Protein AF-A0A834VEF3-F1 (afdb_monomer)

Foldseek 3Di:
DDDDPVNVVVVLVVQLVVLVVDDPDDSVVSNVVSVVVCVVCVPPPDPVVVVVVVVVVVVVVVVPPDDPPDDPDDDDDDPDDPPDQDADCPPQDDDDPVQKDKDFAQADDPDPPLRRPDSQWIWIARNPVRDIFIFDDDSHNVVRVVVSVVVVSQVVQCVPVPCSGSVNSVVVVVVVVVVVVVVVVVVVVVVVVVVVVVVVVVVVVVVVVD

InterPro domains:
  IPR000352 Peptide chain release factor class I [PF00472] (94-194)
  IPR008011 Complex 1 LYR protein domain [PF05347] (8-55)
  IPR045853 Peptide chain release factor class I superfamily [SSF75620] (88-175)
  IPR052405 Mitochondrial Translation Release Factor [PTHR46203] (81-203)

Secondary structure (DSSP, 8-state):
----HHHHHHHHHHHHHHGGG-SSS-HHHHHHHHHHHHHHTTT---HHHHHHHHHHHHHHHHTT-S-TT----S--SS-S---------TTPPP--GGGEEEEEE---SS--HHHHH---EEEEEETTT--EEEE--SSSHHHHHHHHHHHHHHHHHHHHHGGGSHHHHHHHHHHHHHHHHHHHHHHHHHHHHHHHHHHHHHHHHHHH--

pLDDT: mean 79.27, std 17.26, range [29.38, 97.0]

Nearest PDB structures (foldseek):
  7a5h-assembly1_C  TM=8.776E-01  e=7.359E-08  Homo sapiens
  8akn-assembly1_W  TM=8.720E-01  e=8.689E-06  Escherichia coli BW25113
  8oir-assembly1_Aa  TM=7.791E-01  e=4.316E-06  Homo sapiens
  9d7s-assembly2_2w  TM=8.101E-01  e=1.445E-05  Thermus thermophilus HB8
  5czp-assembly2_QY  TM=6.995E-01  e=7.651E-06  Escherichia coli K-12

Solvent-accessible surface area (backbone atoms only — not comparable to full-atom values): 12704 Å² total; per-residue (Å²): 135,89,81,54,74,68,56,55,54,48,52,54,54,48,53,64,53,52,48,72,72,53,84,91,57,65,50,68,60,51,54,50,50,56,52,49,56,50,62,76,48,68,80,73,78,54,70,67,58,56,50,55,52,51,54,51,52,50,58,56,59,77,62,71,77,63,77,88,90,74,71,87,84,74,82,94,65,98,58,92,74,73,75,72,88,75,74,76,63,89,81,62,74,83,85,59,74,88,49,48,50,79,46,70,37,57,48,86,74,99,60,58,76,68,38,64,71,39,62,27,19,30,37,40,31,35,63,92,79,66,50,72,39,77,25,74,84,50,91,46,44,72,58,14,50,54,50,36,51,54,52,44,50,51,52,49,27,42,70,75,46,46,76,68,11,59,66,43,50,50,51,52,51,53,50,53,54,51,51,52,53,50,55,52,52,51,53,51,49,52,53,53,46,56,52,50,52,53,54,55,52,54,60,52,52,66,67,74,77,113

Structure (mmCIF, N/CA/C/O backbone):
data_AF-A0A834VEF3-F1
#
_entry.id   AF-A0A834VEF3-F1
#
loop_
_atom_site.group_PDB
_atom_site.id
_atom_site.type_symbol
_atom_site.label_atom_id
_atom_site.label_alt_id
_atom_site.label_comp_id
_atom_site.label_asym_id
_atom_site.label_entity_id
_atom_site.label_seq_id
_atom_site.pdbx_PDB_ins_code
_atom_site.Cartn_x
_atom_site.Cartn_y
_atom_site.Cartn_z
_atom_site.occupancy
_atom_site.B_iso_or_equiv
_atom_site.auth_seq_id
_atom_site.auth_comp_id
_atom_site.auth_asym_id
_atom_site.auth_atom_id
_atom_site.pdbx_PDB_model_num
ATOM 1 N N . MET A 1 1 ? -21.089 -28.424 40.055 1.00 53.91 1 MET A N 1
ATOM 2 C CA . MET A 1 1 ? -19.965 -29.298 39.656 1.00 53.91 1 MET A CA 1
ATOM 3 C C . MET A 1 1 ? -18.739 -28.427 39.445 1.00 53.91 1 MET A C 1
ATOM 5 O O . MET A 1 1 ? -18.792 -27.531 38.614 1.00 53.91 1 MET A O 1
ATOM 9 N N . THR A 1 2 ? -17.676 -28.620 40.221 1.00 68.31 2 THR A N 1
ATOM 10 C CA . THR A 1 2 ? -16.405 -27.904 40.033 1.00 68.31 2 THR A CA 1
ATOM 11 C C . THR A 1 2 ? -15.646 -28.545 38.875 1.00 68.31 2 THR A C 1
ATOM 13 O O . THR A 1 2 ? -15.192 -29.679 38.997 1.00 68.31 2 THR A O 1
ATOM 16 N N . ILE A 1 3 ? -15.554 -27.855 37.739 1.00 74.31 3 ILE A N 1
ATOM 17 C CA . ILE A 1 3 ? -14.836 -28.351 36.557 1.00 74.31 3 ILE A CA 1
ATOM 18 C C . ILE A 1 3 ? -13.337 -28.165 36.794 1.00 74.31 3 ILE A C 1
ATOM 20 O O . ILE A 1 3 ? -12.882 -27.050 37.055 1.00 74.31 3 ILE A O 1
ATOM 24 N N . ALA A 1 4 ? -12.559 -29.244 36.709 1.00 82.31 4 ALA A N 1
ATOM 25 C CA . ALA A 1 4 ? -11.121 -29.168 36.907 1.00 82.31 4 ALA A CA 1
ATOM 26 C C . ALA A 1 4 ? -10.417 -28.651 35.641 1.00 82.31 4 ALA A C 1
ATOM 28 O O . ALA A 1 4 ? -10.825 -28.915 34.508 1.00 82.31 4 ALA A O 1
ATOM 29 N N . ARG A 1 5 ? -9.284 -27.957 35.814 1.00 81.44 5 ARG A N 1
ATOM 30 C CA . ARG A 1 5 ? -8.446 -27.476 34.695 1.00 81.44 5 ARG A CA 1
ATOM 31 C C . ARG A 1 5 ? -8.025 -28.612 33.751 1.00 81.44 5 ARG A C 1
ATOM 33 O O . ARG A 1 5 ? -7.875 -28.392 32.549 1.00 81.44 5 ARG A O 1
ATOM 40 N N . SER A 1 6 ? -7.844 -29.820 34.282 1.00 84.00 6 SER A N 1
ATOM 41 C CA . SER A 1 6 ? -7.556 -31.035 33.511 1.00 84.00 6 SER A CA 1
ATOM 42 C C . SER A 1 6 ? -8.644 -31.355 32.489 1.00 84.00 6 SER A C 1
ATOM 44 O O . SER A 1 6 ? -8.321 -31.724 31.360 1.00 84.00 6 SER A O 1
ATOM 46 N N . ASP A 1 7 ? -9.910 -31.162 32.851 1.00 84.69 7 ASP A N 1
ATOM 47 C CA . ASP A 1 7 ? -11.060 -31.489 32.005 1.00 84.69 7 ASP A CA 1
ATOM 48 C C . ASP A 1 7 ? -11.160 -30.508 30.835 1.00 84.69 7 ASP A C 1
ATOM 50 O O . ASP A 1 7 ? -11.387 -30.901 29.692 1.00 84.69 7 ASP A O 1
ATOM 54 N N . ILE A 1 8 ? -10.858 -29.235 31.097 1.00 83.56 8 ILE A N 1
ATOM 55 C CA . ILE A 1 8 ? -10.781 -28.178 30.082 1.00 83.56 8 ILE A CA 1
ATOM 56 C C . ILE A 1 8 ? -9.651 -28.464 29.080 1.00 83.56 8 ILE A C 1
ATOM 58 O O . ILE A 1 8 ? -9.831 -28.347 27.866 1.00 83.56 8 ILE A O 1
ATOM 62 N N . LEU A 1 9 ? -8.477 -28.878 29.568 1.00 85.00 9 LEU A N 1
ATOM 63 C CA . LEU A 1 9 ? -7.353 -29.248 28.702 1.00 85.00 9 LEU A CA 1
ATOM 64 C C . LEU A 1 9 ? -7.636 -30.522 27.897 1.00 85.00 9 LEU A C 1
ATOM 66 O O . LEU A 1 9 ? -7.173 -30.639 26.760 1.00 85.00 9 LEU A O 1
ATOM 70 N N . LYS A 1 10 ? -8.394 -31.466 28.464 1.00 90.06 10 LYS A N 1
ATOM 71 C CA . LYS A 1 10 ? -8.857 -32.666 27.762 1.00 90.06 10 LYS A CA 1
ATOM 72 C C . LYS A 1 10 ? -9.798 -32.289 26.617 1.00 90.06 10 LYS A C 1
ATOM 74 O O . LYS A 1 10 ? -9.511 -32.650 25.479 1.00 90.06 10 LYS A O 1
ATOM 79 N N . LEU A 1 11 ? -10.803 -31.451 26.883 1.00 88.19 11 LEU A N 1
ATOM 80 C CA . LEU A 1 11 ? -11.719 -30.924 25.867 1.00 88.19 11 LEU A CA 1
ATOM 81 C C . LEU A 1 11 ? -10.972 -30.215 24.725 1.00 88.19 11 LEU A C 1
ATOM 83 O O . LEU A 1 11 ? -11.247 -30.463 23.554 1.00 88.19 11 LEU A O 1
ATOM 87 N N . TYR A 1 12 ? -9.985 -29.374 25.048 1.00 88.00 12 TYR A N 1
ATOM 88 C CA . TYR A 1 12 ? -9.154 -28.700 24.044 1.00 88.00 12 TYR A CA 1
ATOM 89 C C . TYR A 1 12 ? -8.415 -29.690 23.130 1.00 88.00 12 TYR A C 1
ATOM 91 O O . TYR A 1 12 ? -8.412 -29.534 21.906 1.00 88.00 12 TYR A O 1
ATOM 99 N N . ARG A 1 13 ? -7.802 -30.731 23.708 1.00 91.25 13 ARG A N 1
ATOM 100 C CA . ARG A 1 13 ? -7.113 -31.775 22.932 1.00 91.25 13 ARG A CA 1
ATOM 101 C C . ARG A 1 13 ? -8.085 -32.557 22.059 1.00 91.25 13 ARG A C 1
ATOM 103 O O . ARG A 1 13 ? -7.734 -32.884 20.929 1.00 91.25 13 ARG A O 1
ATOM 110 N N . ASP A 1 14 ? -9.279 -32.840 22.564 1.00 93.56 14 ASP A N 1
ATOM 111 C CA . ASP A 1 14 ? -10.291 -33.605 21.841 1.00 93.56 14 ASP A CA 1
ATOM 112 C C . ASP A 1 14 ? -10.871 -32.800 20.670 1.00 93.56 14 ASP A C 1
ATOM 114 O O . ASP A 1 14 ? -10.988 -33.338 19.571 1.00 93.56 14 ASP A O 1
ATOM 118 N N . LEU A 1 15 ? -11.082 -31.489 20.831 1.00 92.12 15 LEU A N 1
ATOM 119 C CA . LEU A 1 15 ? -11.469 -30.582 19.741 1.00 92.12 15 LEU A CA 1
ATOM 120 C C . LEU A 1 15 ? -10.424 -30.528 18.615 1.00 92.12 15 LEU A C 1
ATOM 122 O O . LEU A 1 15 ? -10.777 -30.584 17.438 1.00 92.12 15 LEU A O 1
ATOM 126 N N . LEU A 1 16 ? -9.133 -30.472 18.959 1.00 90.56 16 LEU A N 1
ATOM 127 C CA . LEU A 1 16 ? -8.044 -30.538 17.973 1.00 90.56 16 LEU A CA 1
ATOM 128 C C . LEU A 1 16 ? -7.895 -31.918 17.323 1.00 90.56 16 LEU A C 1
ATOM 130 O O . LEU A 1 16 ? -7.293 -32.042 16.257 1.00 90.56 16 LEU A O 1
ATOM 134 N N . ARG A 1 17 ? -8.379 -32.975 17.979 1.00 91.44 17 ARG A N 1
ATOM 135 C CA . ARG A 1 17 ? -8.388 -34.330 17.422 1.00 91.44 17 ARG A CA 1
ATOM 136 C C . ARG A 1 17 ? -9.552 -34.491 16.447 1.00 91.44 17 ARG A C 1
ATOM 138 O O . ARG A 1 17 ? -9.353 -35.012 15.355 1.00 91.44 17 ARG A O 1
ATOM 145 N N . TYR A 1 18 ? -10.722 -33.976 16.818 1.00 92.31 18 TYR A N 1
ATOM 146 C CA . TYR A 1 18 ? -11.918 -33.942 15.984 1.00 92.31 18 TYR A CA 1
ATOM 147 C C . TYR A 1 18 ? -11.717 -33.098 14.720 1.00 92.31 18 TYR A C 1
ATOM 149 O O . TYR A 1 18 ? -12.099 -33.529 13.636 1.00 92.31 18 TYR A O 1
ATOM 157 N N . SER A 1 19 ? -11.035 -31.948 14.813 1.00 89.56 19 SER A N 1
ATOM 158 C CA . SER A 1 19 ? -10.775 -31.094 13.643 1.00 89.56 19 SER A CA 1
ATOM 159 C C . SER A 1 19 ? -10.023 -31.815 12.519 1.00 89.56 19 SER A C 1
ATOM 161 O O . SER A 1 19 ? -10.242 -31.515 11.350 1.00 89.56 19 SER A O 1
ATOM 163 N N . ARG A 1 20 ? -9.189 -32.811 12.848 1.00 86.62 20 ARG A N 1
ATOM 164 C CA . ARG A 1 20 ? -8.458 -33.634 11.868 1.00 86.62 20 ARG A CA 1
ATOM 165 C C . ARG A 1 20 ? -9.341 -34.633 11.121 1.00 86.62 20 ARG A C 1
ATOM 167 O O . ARG A 1 20 ? -8.925 -35.137 10.086 1.00 86.62 20 ARG A O 1
ATOM 174 N N . GLN A 1 21 ? -10.521 -34.951 11.650 1.00 90.44 21 GLN A N 1
ATOM 175 C CA . GLN A 1 21 ? -11.476 -35.869 11.020 1.00 90.44 21 GLN A CA 1
ATOM 176 C C . GLN A 1 21 ? -12.389 -35.156 10.007 1.00 90.44 21 GLN A C 1
ATOM 178 O O . GLN A 1 21 ? -13.097 -35.817 9.246 1.00 90.44 21 GLN A O 1
ATOM 183 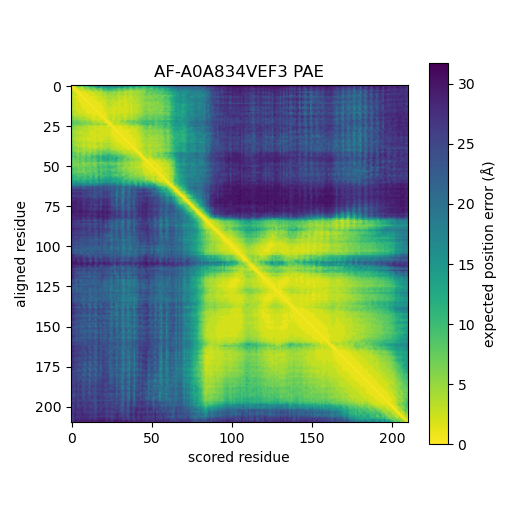N N . LEU A 1 22 ? -12.381 -33.819 9.979 1.00 87.81 22 LEU A N 1
ATOM 184 C CA . LEU A 1 22 ? -13.205 -33.018 9.077 1.00 87.81 22 LEU A CA 1
ATOM 185 C C . LEU A 1 22 ? -12.646 -33.059 7.648 1.00 87.81 22 LEU A C 1
ATOM 187 O O . LEU A 1 22 ? -11.486 -32.732 7.419 1.00 87.81 22 LEU A O 1
ATOM 191 N N . LYS A 1 23 ? -13.490 -33.435 6.679 1.00 82.75 23 LYS A N 1
ATOM 192 C CA . LYS A 1 23 ? -13.103 -33.553 5.259 1.00 82.75 23 LYS A CA 1
ATOM 193 C C . LYS A 1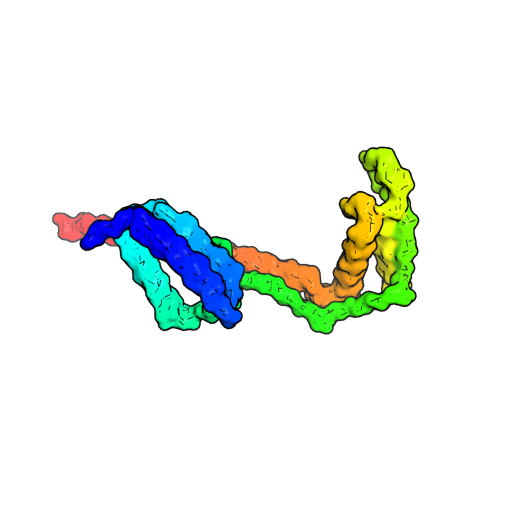 23 ? -13.374 -32.299 4.424 1.00 82.75 23 LYS A C 1
ATOM 195 O O . LYS A 1 23 ? -12.670 -32.056 3.454 1.00 82.75 23 LYS A O 1
ATOM 200 N N . TYR A 1 24 ? -14.393 -31.520 4.783 1.00 84.75 24 TYR A N 1
ATOM 201 C CA . TYR A 1 24 ? -14.923 -30.426 3.953 1.00 84.75 24 TYR A CA 1
ATOM 202 C C . TYR A 1 24 ? -14.686 -29.033 4.549 1.00 84.75 24 TYR A C 1
ATOM 204 O O . TYR A 1 24 ? -15.328 -28.064 4.152 1.00 84.75 24 TYR A O 1
ATOM 212 N N . SER A 1 25 ? -13.810 -28.921 5.545 1.00 77.94 25 SER A N 1
ATOM 213 C CA . SER A 1 25 ? -13.557 -27.672 6.265 1.00 77.94 25 SER A CA 1
ATOM 214 C C . SER A 1 25 ? -12.071 -27.350 6.265 1.00 77.94 25 SER A C 1
ATOM 216 O O . SER A 1 25 ? -11.242 -28.256 6.284 1.00 77.94 25 SER A O 1
ATOM 218 N N . ASP A 1 26 ? -11.732 -26.062 6.275 1.00 82.38 26 ASP A N 1
ATOM 219 C CA . ASP A 1 26 ? -10.345 -25.614 6.391 1.00 82.38 26 ASP A CA 1
ATOM 220 C C . ASP A 1 26 ? -9.806 -25.941 7.798 1.00 82.38 26 ASP A C 1
ATOM 222 O O . ASP A 1 26 ? -10.154 -25.312 8.806 1.00 82.38 26 ASP A O 1
ATOM 226 N N . ILE A 1 27 ? -8.975 -26.982 7.863 1.00 85.94 27 ILE A N 1
ATOM 227 C CA . ILE A 1 27 ? -8.399 -27.517 9.100 1.00 85.94 27 ILE A CA 1
ATOM 228 C C . ILE A 1 27 ? -7.477 -26.482 9.759 1.00 85.94 27 ILE A C 1
ATOM 230 O O . ILE A 1 27 ? -7.471 -26.353 10.989 1.00 85.94 27 ILE A O 1
ATOM 234 N N . ASP A 1 28 ? -6.722 -25.717 8.969 1.00 80.81 28 ASP A N 1
ATOM 235 C CA . ASP A 1 28 ? -5.792 -24.709 9.479 1.00 80.81 28 ASP A CA 1
ATOM 236 C C . ASP A 1 28 ? -6.541 -23.526 10.080 1.00 80.81 28 ASP A C 1
ATOM 238 O O . ASP A 1 28 ? -6.193 -23.050 11.169 1.00 80.81 28 ASP A O 1
ATOM 242 N N . TYR A 1 29 ? -7.628 -23.108 9.431 1.00 81.12 29 TYR A N 1
ATOM 243 C CA . TYR A 1 29 ? -8.554 -22.127 9.980 1.00 81.12 29 TYR A CA 1
ATOM 244 C C . TYR A 1 29 ? -9.117 -22.571 11.338 1.00 81.12 29 TYR A C 1
ATOM 246 O O . TYR A 1 29 ? -9.015 -21.833 12.324 1.00 81.12 29 TYR A O 1
ATOM 254 N N . ILE A 1 30 ? -9.657 -23.792 11.421 1.00 81.31 30 ILE A N 1
ATOM 255 C CA . ILE A 1 30 ? -10.265 -24.326 12.649 1.00 81.31 30 ILE A CA 1
ATOM 256 C C . ILE A 1 30 ? -9.226 -24.427 13.768 1.00 81.31 30 ILE A C 1
ATOM 258 O O . ILE A 1 30 ? -9.449 -23.939 14.878 1.00 81.31 30 ILE A O 1
ATOM 262 N N . ASN A 1 31 ? -8.053 -24.991 13.478 1.00 85.56 31 ASN A N 1
ATOM 263 C CA . ASN A 1 31 ? -6.988 -25.146 14.464 1.00 85.56 31 ASN A CA 1
ATOM 264 C C . ASN A 1 31 ? -6.452 -23.799 14.957 1.00 85.56 31 ASN A C 1
ATOM 266 O O . ASN A 1 31 ? -6.078 -23.681 16.126 1.00 85.56 31 ASN A O 1
ATOM 270 N N . ARG A 1 32 ? -6.377 -22.787 14.087 1.00 82.12 32 ARG A N 1
ATOM 271 C CA . ARG A 1 32 ? -5.999 -2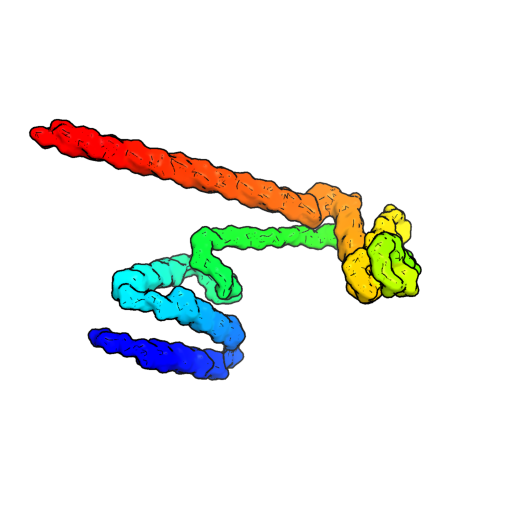1.419 14.463 1.00 82.12 32 ARG A CA 1
ATOM 272 C C . ARG A 1 32 ? -7.063 -20.787 15.358 1.00 82.12 32 ARG A C 1
ATOM 274 O O . ARG A 1 32 ? -6.716 -20.222 16.392 1.00 82.12 32 ARG A O 1
ATOM 281 N N . ARG A 1 33 ? -8.346 -20.946 15.021 1.00 81.56 33 ARG A N 1
ATOM 282 C CA . ARG A 1 33 ? -9.468 -20.417 15.808 1.00 81.56 33 ARG A CA 1
ATOM 283 C C . ARG A 1 33 ? -9.526 -21.023 17.210 1.00 81.56 33 ARG A C 1
ATOM 285 O O . ARG A 1 33 ? -9.553 -20.274 18.181 1.00 81.56 33 ARG A O 1
ATOM 292 N N . ILE A 1 34 ? -9.456 -22.352 17.323 1.00 85.12 34 ILE A N 1
ATOM 293 C CA . ILE A 1 34 ? -9.452 -23.061 18.615 1.00 85.12 34 ILE A CA 1
ATOM 294 C C . ILE A 1 34 ? -8.275 -22.593 19.484 1.00 85.12 34 ILE A C 1
ATOM 296 O O . ILE A 1 34 ? -8.453 -22.274 20.659 1.00 85.12 34 ILE A O 1
ATOM 300 N N . ARG A 1 35 ? -7.071 -22.496 18.901 1.00 85.25 35 ARG A N 1
ATOM 301 C CA . ARG A 1 35 ? -5.872 -22.018 19.608 1.00 85.25 35 ARG A CA 1
ATOM 302 C C . ARG A 1 35 ? -6.020 -20.582 20.107 1.00 85.25 35 ARG A C 1
ATOM 304 O O . ARG A 1 35 ? -5.651 -20.302 21.245 1.00 85.25 35 ARG A O 1
ATOM 311 N N . ASN A 1 36 ? -6.539 -19.686 19.273 1.00 79.88 36 ASN A N 1
ATOM 312 C CA . ASN A 1 36 ? -6.670 -18.271 19.613 1.00 79.88 36 ASN A CA 1
ATOM 313 C C . ASN A 1 36 ? -7.714 -18.044 20.711 1.00 79.88 36 ASN A C 1
ATOM 315 O O . ASN A 1 36 ? -7.432 -17.317 21.659 1.00 79.88 36 ASN A O 1
ATOM 319 N N . GLU A 1 37 ? -8.867 -18.711 20.632 1.00 80.94 37 GLU A N 1
ATOM 320 C CA . GLU A 1 37 ? -9.908 -18.646 21.667 1.00 80.94 37 GLU A CA 1
ATOM 321 C C . GLU A 1 37 ? -9.399 -19.155 23.020 1.00 80.94 37 GLU A C 1
ATOM 323 O O . GLU A 1 37 ? -9.584 -18.495 24.042 1.00 80.94 37 GLU A O 1
ATOM 328 N N . PHE A 1 38 ? -8.697 -20.293 23.030 1.00 84.50 38 PHE A N 1
ATOM 329 C CA . PHE A 1 38 ? -8.173 -20.872 24.268 1.00 84.50 38 PHE A CA 1
ATOM 330 C C . PHE A 1 38 ? -7.090 -19.993 24.905 1.00 84.50 38 PHE A C 1
ATOM 332 O O . PHE A 1 38 ? -7.089 -19.788 26.115 1.00 84.50 38 PHE A O 1
ATOM 339 N N . ARG A 1 39 ? -6.188 -19.428 24.090 1.00 81.00 39 ARG A N 1
ATOM 340 C CA . ARG A 1 39 ? -5.147 -18.500 24.562 1.00 81.00 39 ARG A CA 1
ATOM 341 C C . ARG A 1 39 ? -5.736 -17.211 25.120 1.00 81.00 39 ARG A C 1
ATOM 343 O O . ARG A 1 39 ? -5.321 -16.780 26.189 1.00 81.00 39 ARG A O 1
ATOM 350 N N . ALA A 1 40 ? -6.698 -16.614 24.417 1.00 76.94 40 ALA A N 1
ATOM 351 C CA . ALA A 1 40 ? -7.333 -15.370 24.846 1.00 76.94 40 ALA A CA 1
ATOM 352 C C . ALA A 1 40 ? -8.041 -15.518 26.201 1.00 76.94 40 ALA A C 1
ATOM 354 O O . ALA A 1 40 ? -8.136 -14.553 26.953 1.00 76.94 40 ALA A O 1
ATOM 355 N N . LYS A 1 41 ? -8.517 -16.730 26.513 1.00 76.56 41 LYS A N 1
ATOM 356 C CA . LYS A 1 41 ? -9.365 -17.005 27.678 1.00 76.56 41 LYS A CA 1
ATOM 357 C C . LYS A 1 41 ? -8.691 -17.839 28.768 1.00 76.56 41 LYS A C 1
ATOM 359 O O . LYS A 1 41 ? -9.345 -18.231 29.726 1.00 76.56 41 LYS A O 1
ATOM 364 N N . GLN A 1 42 ? -7.386 -18.088 28.662 1.00 75.50 42 GLN A N 1
ATOM 365 C CA . GLN A 1 42 ? -6.643 -18.967 29.573 1.00 75.50 42 GLN A CA 1
ATOM 366 C C . GLN A 1 42 ? -6.689 -18.525 31.048 1.00 75.50 42 GLN A C 1
ATOM 368 O O . GLN A 1 42 ? -6.570 -19.370 31.939 1.00 75.50 42 GLN A O 1
ATOM 373 N N . ASN A 1 43 ? -6.837 -17.220 31.289 1.00 76.94 43 ASN A N 1
ATOM 374 C CA . ASN A 1 43 ? -6.767 -16.610 32.617 1.00 76.94 43 ASN A CA 1
ATOM 375 C C . ASN A 1 43 ? -8.146 -16.242 33.191 1.00 76.94 43 ASN A C 1
ATOM 377 O O . ASN A 1 43 ? -8.200 -15.657 34.266 1.00 76.94 43 ASN A O 1
ATOM 381 N N . LEU A 1 44 ? -9.250 -16.557 32.500 1.00 75.88 44 LEU A N 1
ATOM 382 C CA . LEU A 1 44 ? -10.588 -16.334 33.049 1.00 75.88 44 LEU A CA 1
ATOM 383 C C . LEU A 1 44 ? -10.868 -17.384 34.125 1.00 75.88 44 LEU A C 1
ATOM 385 O O . LEU A 1 44 ? -11.114 -18.550 33.817 1.00 75.88 44 LEU A O 1
ATOM 389 N N . THR A 1 45 ? -10.809 -16.964 35.383 1.00 74.81 45 THR A N 1
ATOM 390 C CA . THR A 1 45 ? -11.076 -17.818 36.547 1.00 74.81 45 THR A CA 1
ATOM 391 C C . THR A 1 45 ? -12.383 -17.462 37.250 1.00 74.81 45 THR A C 1
ATOM 393 O O . THR A 1 45 ? -12.941 -18.306 37.946 1.00 74.81 45 THR A O 1
ATOM 396 N N . GLU A 1 46 ? -12.893 -16.241 37.066 1.00 81.75 46 GLU A N 1
ATOM 397 C CA . GLU A 1 46 ? -14.119 -15.784 37.719 1.00 81.75 46 GLU A CA 1
ATOM 398 C C . GLU A 1 46 ? -15.380 -16.260 36.988 1.00 81.75 46 GLU A C 1
ATOM 400 O O . GLU A 1 46 ? -15.542 -16.073 35.781 1.00 81.75 46 GLU A O 1
ATOM 405 N N . SER A 1 47 ? -16.320 -16.840 37.744 1.00 78.12 47 SER A N 1
ATOM 406 C CA . SER A 1 47 ? -17.580 -17.362 37.194 1.00 78.12 47 SER A CA 1
ATOM 407 C C . SER A 1 47 ? -18.420 -16.277 36.512 1.00 78.12 47 SER A C 1
ATOM 409 O O . SER A 1 47 ? -19.052 -16.550 35.495 1.00 78.12 47 SER A O 1
ATOM 411 N N . LYS A 1 48 ? -18.399 -15.048 37.047 1.00 76.69 48 LYS A N 1
ATOM 412 C CA . LYS A 1 48 ? -19.158 -13.906 36.511 1.00 76.69 48 LYS A CA 1
ATOM 413 C C . LYS A 1 48 ? -18.648 -13.483 35.135 1.00 76.69 48 LYS A C 1
ATOM 415 O O . LYS A 1 48 ? -19.446 -13.239 34.234 1.00 76.69 48 LYS A O 1
ATOM 420 N N . ASP A 1 49 ? -17.329 -13.468 34.956 1.00 72.88 49 ASP A N 1
ATOM 421 C CA . ASP A 1 49 ? -16.713 -13.142 33.673 1.00 72.88 49 ASP A CA 1
ATOM 422 C C . ASP A 1 49 ? -17.054 -14.202 32.628 1.00 72.88 49 ASP A C 1
ATOM 424 O O . ASP A 1 49 ? -17.490 -13.874 31.526 1.00 72.88 49 ASP A O 1
ATOM 428 N N . ILE A 1 50 ? -16.924 -15.483 32.981 1.00 75.00 50 ILE A N 1
ATOM 429 C CA . ILE A 1 50 ? -17.241 -16.602 32.082 1.00 75.00 50 ILE A CA 1
ATOM 430 C C . ILE A 1 50 ? -18.692 -16.509 31.587 1.00 75.00 50 ILE A C 1
ATOM 432 O O . ILE A 1 50 ? -18.943 -16.646 30.387 1.00 75.00 50 ILE A O 1
ATOM 436 N N . GLU A 1 51 ? -19.632 -16.236 32.493 1.00 74.06 51 GLU A N 1
ATOM 437 C CA . GLU A 1 51 ? -21.052 -16.106 32.172 1.00 74.06 51 GLU A CA 1
ATOM 438 C C . GLU A 1 51 ? -21.329 -14.888 31.279 1.00 74.06 51 GLU A C 1
ATOM 440 O O . GLU A 1 51 ? -21.970 -15.024 30.235 1.00 74.06 51 GLU A O 1
ATOM 445 N N . TYR A 1 52 ? -20.758 -13.725 31.605 1.00 75.19 52 TYR A N 1
ATOM 446 C CA . TYR A 1 52 ? -20.843 -12.519 30.777 1.00 75.19 52 TYR A CA 1
ATOM 447 C C . TYR A 1 52 ? -20.348 -12.761 29.342 1.00 75.19 52 TYR A C 1
ATOM 449 O O . TYR A 1 52 ? -21.020 -12.404 28.369 1.00 75.19 52 TYR A O 1
ATOM 457 N N . TYR A 1 53 ? -19.203 -13.431 29.186 1.00 69.62 53 TYR A N 1
ATOM 458 C CA . TYR 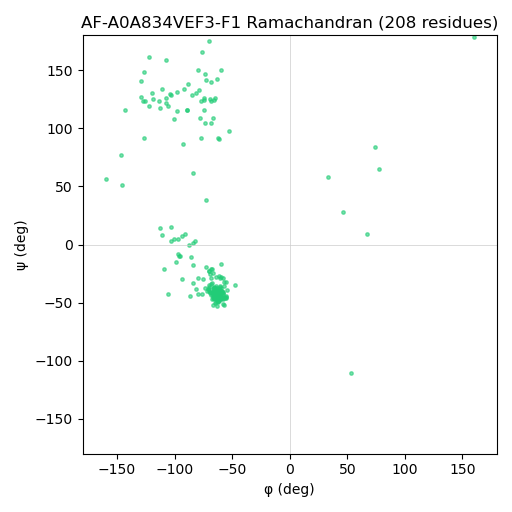A 1 53 ? -18.665 -13.769 27.869 1.00 69.62 53 TYR A CA 1
ATOM 459 C C . TYR A 1 53 ? -19.553 -14.752 27.102 1.00 69.62 53 TYR A C 1
ATOM 461 O O . TYR A 1 53 ? -19.714 -14.599 25.888 1.00 69.62 53 TYR A O 1
ATOM 469 N N . TYR A 1 54 ? -20.135 -15.745 27.778 1.00 67.88 54 TYR A N 1
ATOM 470 C CA . TYR A 1 54 ? -21.040 -16.704 27.145 1.00 67.88 54 TYR A CA 1
ATOM 471 C C . TYR A 1 54 ? -22.300 -16.010 26.613 1.00 67.88 54 TYR A C 1
ATOM 473 O O . TYR A 1 54 ? -22.676 -16.215 25.456 1.00 67.88 54 TYR A O 1
ATOM 481 N N . GLN A 1 55 ? -22.881 -15.107 27.408 1.00 70.81 55 GLN A N 1
ATOM 482 C CA . GLN A 1 55 ? -24.041 -14.307 27.010 1.00 70.81 55 GLN A CA 1
ATOM 483 C C . GLN A 1 55 ? -23.735 -13.418 25.797 1.00 70.81 55 GLN A C 1
ATOM 485 O O . GLN A 1 55 ? -24.507 -13.384 24.838 1.00 70.81 55 GLN A O 1
ATOM 490 N N . ILE A 1 56 ? -22.571 -12.759 25.764 1.00 66.38 56 ILE A N 1
ATOM 491 C CA . ILE A 1 56 ? -22.156 -11.952 24.605 1.00 66.38 56 ILE A CA 1
ATOM 492 C C . ILE A 1 56 ? -22.013 -12.805 23.345 1.00 66.38 56 ILE A C 1
ATOM 494 O O . ILE A 1 56 ? -22.511 -12.422 22.286 1.00 66.38 56 ILE A O 1
ATOM 498 N N . VAL A 1 57 ? -21.334 -13.951 23.433 1.00 63.09 57 VAL A N 1
ATOM 499 C CA . VAL A 1 57 ? -21.117 -14.832 22.276 1.00 63.09 57 VAL A CA 1
ATOM 500 C C . VAL A 1 57 ? -22.450 -15.351 21.731 1.00 63.09 57 VAL A C 1
ATOM 502 O O . VAL A 1 57 ? -22.646 -15.343 20.516 1.00 63.09 57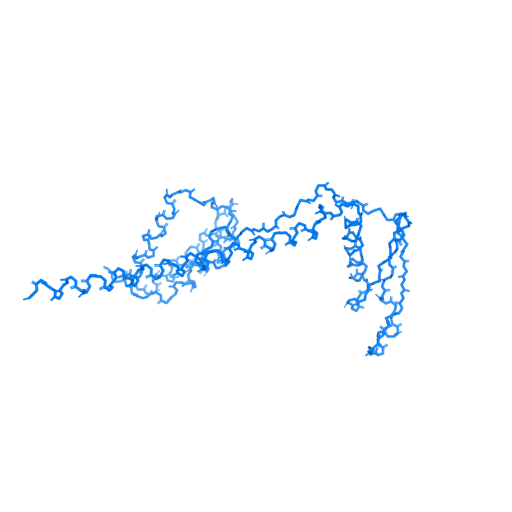 VAL A O 1
ATOM 505 N N . LEU A 1 58 ? -23.390 -15.730 22.601 1.00 60.03 58 LEU A N 1
ATOM 506 C CA . LEU A 1 58 ? -24.741 -16.131 22.199 1.00 60.03 58 LEU A CA 1
ATOM 507 C C . LEU A 1 58 ? -25.488 -15.005 21.475 1.00 60.03 58 LEU A C 1
ATOM 509 O O . LEU A 1 58 ? -26.022 -15.230 20.389 1.00 60.03 58 LEU A O 1
ATOM 513 N N . ILE A 1 59 ? -25.476 -13.783 22.016 1.00 57.97 59 ILE A N 1
ATOM 514 C CA . ILE A 1 59 ? -26.139 -12.620 21.403 1.00 57.97 59 ILE A CA 1
ATOM 515 C C . ILE A 1 59 ? -25.548 -12.302 20.022 1.00 57.97 59 ILE A C 1
ATOM 517 O O . ILE A 1 59 ? -26.284 -11.974 19.089 1.00 57.97 59 ILE A O 1
ATOM 521 N N . LEU A 1 60 ? -24.226 -12.410 19.869 1.00 52.81 60 LEU A N 1
ATOM 522 C CA . LEU A 1 60 ? -23.546 -12.167 18.595 1.00 52.81 60 LEU A CA 1
ATOM 523 C C . LEU A 1 60 ? -23.841 -13.262 17.557 1.00 52.81 60 LEU A C 1
ATOM 525 O O . LEU A 1 60 ? -23.976 -12.947 16.374 1.00 52.81 60 LEU A O 1
ATOM 529 N N . ASN A 1 61 ? -23.994 -14.516 17.990 1.00 48.81 61 ASN A N 1
ATOM 530 C CA . ASN A 1 61 ? -24.302 -15.650 17.116 1.00 48.81 61 ASN A CA 1
ATOM 531 C C . ASN A 1 61 ? -25.777 -15.674 16.671 1.00 48.81 61 ASN A C 1
ATOM 533 O O . ASN A 1 61 ? -26.047 -15.885 15.492 1.00 48.81 61 ASN A O 1
ATOM 537 N N . HIS A 1 62 ? -26.734 -15.405 17.568 1.00 50.41 62 HIS A N 1
ATOM 538 C CA . HIS A 1 62 ? -28.170 -15.421 17.240 1.00 50.41 62 HIS A CA 1
ATOM 539 C C . HIS A 1 62 ? -28.605 -14.298 16.290 1.00 50.41 62 HIS A C 1
ATOM 541 O O . HIS A 1 62 ? -29.631 -14.416 15.627 1.00 50.41 62 HIS A O 1
ATOM 547 N N . ARG A 1 63 ? -27.833 -13.211 16.186 1.00 44.16 63 ARG A N 1
ATOM 548 C CA . ARG A 1 63 ? -28.170 -12.086 15.303 1.00 44.16 63 ARG A CA 1
ATOM 549 C C . ARG A 1 63 ? -27.771 -12.282 13.835 1.00 44.16 63 ARG A C 1
ATOM 551 O O . ARG A 1 63 ? -27.974 -11.349 13.068 1.00 44.16 63 ARG A O 1
ATOM 558 N N . ASN A 1 64 ? -27.215 -13.433 13.422 1.00 42.91 64 ASN A N 1
ATOM 559 C CA . ASN A 1 64 ? -26.758 -13.679 12.036 1.00 42.91 64 ASN A CA 1
ATOM 560 C C . ASN A 1 64 ? -25.917 -12.518 11.447 1.00 42.91 64 ASN A C 1
ATOM 562 O O . ASN A 1 64 ? -25.896 -12.295 10.241 1.00 42.91 64 ASN A O 1
ATOM 566 N N . LEU A 1 65 ? -25.216 -11.750 12.291 1.00 43.75 65 LEU A N 1
ATOM 567 C CA . LEU A 1 65 ? -24.495 -10.540 11.875 1.00 43.75 65 LEU A CA 1
ATOM 568 C C . LEU A 1 65 ? -23.096 -10.842 11.316 1.00 43.75 65 LEU A C 1
ATOM 570 O O . LEU A 1 65 ? -22.363 -9.914 10.979 1.00 43.75 65 LEU A O 1
ATOM 574 N N . ILE A 1 66 ? -22.694 -12.117 11.228 1.00 36.72 66 ILE A N 1
ATOM 575 C CA . ILE A 1 66 ? -21.370 -12.504 10.734 1.00 36.72 66 ILE A CA 1
ATOM 576 C C . ILE A 1 66 ? -21.458 -13.800 9.908 1.00 36.72 66 ILE A C 1
ATOM 578 O O . ILE A 1 66 ? -21.755 -14.855 10.471 1.00 36.72 66 ILE A O 1
ATOM 582 N N . PRO A 1 67 ? -21.149 -13.781 8.597 1.00 38.00 67 PRO A N 1
ATOM 583 C CA . PRO A 1 67 ? -20.919 -15.008 7.848 1.00 38.00 67 PRO A CA 1
ATOM 584 C C . PRO A 1 67 ? -19.653 -15.697 8.379 1.00 38.00 67 PRO A C 1
ATOM 586 O O . PRO A 1 67 ? -18.567 -15.116 8.415 1.00 38.00 67 PRO A O 1
ATOM 589 N N . ILE A 1 68 ? -19.804 -16.960 8.781 1.00 42.66 68 ILE A N 1
ATOM 590 C CA . ILE A 1 68 ? -18.808 -17.784 9.493 1.00 42.66 68 ILE A CA 1
ATOM 591 C C . ILE A 1 68 ? -17.502 -17.967 8.685 1.00 42.66 68 ILE A C 1
ATOM 593 O O . ILE A 1 68 ? -16.452 -18.263 9.254 1.00 42.66 68 ILE A O 1
ATOM 597 N N . ASN A 1 69 ? -17.527 -17.695 7.378 1.00 38.25 69 ASN A N 1
ATOM 598 C CA . ASN A 1 69 ? -16.455 -18.036 6.442 1.00 38.25 69 ASN A CA 1
ATOM 599 C C . ASN A 1 69 ? -15.384 -16.949 6.236 1.00 38.25 69 ASN A C 1
ATOM 601 O O . ASN A 1 69 ? -14.566 -17.080 5.329 1.00 38.25 69 ASN A O 1
ATOM 605 N N . ARG A 1 70 ? -15.366 -15.858 7.016 1.00 38.16 70 ARG A N 1
ATOM 606 C CA . ARG A 1 70 ? -14.451 -14.735 6.727 1.00 38.16 70 ARG A CA 1
ATOM 607 C C . ARG A 1 70 ? -13.914 -14.012 7.959 1.00 38.16 70 ARG A C 1
ATOM 609 O O . ARG A 1 70 ? -13.989 -12.790 8.044 1.00 38.16 70 ARG A O 1
ATOM 616 N N . ILE A 1 71 ? -13.366 -14.755 8.921 1.00 39.38 71 ILE A N 1
ATOM 617 C CA . ILE A 1 71 ? -12.696 -14.140 10.076 1.00 39.38 71 ILE A CA 1
ATOM 618 C C . ILE A 1 71 ? -11.286 -14.692 10.242 1.00 39.38 71 ILE A C 1
ATOM 620 O O . ILE A 1 71 ? -11.061 -15.668 10.955 1.00 39.38 71 ILE A O 1
ATOM 624 N N . ASP A 1 72 ? -10.317 -14.017 9.632 1.00 33.75 72 ASP A N 1
ATOM 625 C CA . ASP A 1 72 ? -8.949 -14.033 10.132 1.00 33.75 72 ASP A CA 1
ATOM 626 C C . ASP A 1 72 ? -8.934 -13.415 11.539 1.00 33.75 72 ASP A C 1
ATOM 628 O O . ASP A 1 72 ? -8.854 -12.204 11.721 1.00 33.75 72 ASP A O 1
ATOM 632 N N . CYS A 1 73 ? -9.080 -14.265 12.557 1.00 31.70 73 CYS A N 1
ATOM 633 C CA . CYS A 1 73 ? -9.059 -13.861 13.957 1.00 31.70 73 CYS A CA 1
ATOM 634 C C . CYS A 1 73 ? -7.626 -13.594 14.427 1.00 31.70 73 CYS A C 1
ATOM 636 O O . CYS A 1 73 ? -6.980 -14.487 14.976 1.00 31.70 73 CYS A O 1
ATOM 638 N N . CYS A 1 74 ? -7.183 -12.347 14.310 1.00 29.38 74 CYS A N 1
ATOM 639 C CA . CYS A 1 74 ? -6.332 -11.707 15.310 1.00 29.38 74 CYS A CA 1
ATOM 640 C C . CYS A 1 74 ? -7.010 -10.373 15.663 1.00 29.38 74 CYS A C 1
ATOM 642 O O . CYS A 1 74 ? -7.247 -9.577 14.764 1.00 29.38 74 CYS A O 1
ATOM 644 N N . PHE A 1 75 ? -7.312 -10.141 16.947 1.00 33.06 75 PHE A N 1
ATOM 645 C CA . PHE A 1 75 ? -7.966 -8.938 17.503 1.00 33.06 75 PHE A CA 1
ATOM 646 C C . PHE A 1 75 ? -9.477 -8.769 17.251 1.00 33.06 75 PHE A C 1
ATOM 648 O O . PHE A 1 75 ? -9.910 -7.978 16.420 1.00 33.06 75 PHE A O 1
ATOM 655 N N . LEU A 1 76 ? -10.306 -9.392 18.092 1.00 38.09 76 LEU A N 1
ATOM 656 C CA . LEU A 1 76 ? -11.651 -8.875 18.361 1.00 38.09 76 LEU A CA 1
ATOM 657 C C . LEU A 1 76 ? -11.604 -7.960 19.591 1.00 38.09 76 LEU A C 1
ATOM 659 O O . LEU A 1 76 ? -11.864 -8.377 20.713 1.00 38.09 76 LEU A O 1
ATOM 663 N N . HIS A 1 77 ? -11.290 -6.687 19.351 1.00 33.44 77 HIS A N 1
ATOM 664 C CA . HIS A 1 77 ? -11.761 -5.576 20.176 1.00 33.44 77 HIS A CA 1
ATOM 665 C C . HIS A 1 77 ? -12.524 -4.621 19.247 1.00 33.44 77 HIS A C 1
ATOM 667 O O . HIS A 1 77 ? -11.964 -4.116 18.274 1.00 33.44 77 HIS A O 1
ATOM 673 N N . ARG A 1 78 ? -13.818 -4.414 19.530 1.00 34.78 78 ARG A N 1
ATOM 674 C CA . ARG A 1 78 ? -14.633 -3.241 19.146 1.00 34.78 78 ARG A CA 1
ATOM 675 C C . ARG A 1 78 ? -14.286 -2.575 17.793 1.00 34.78 78 ARG A C 1
ATOM 677 O O . ARG A 1 78 ? -13.962 -1.394 17.751 1.00 34.78 78 ARG A O 1
ATOM 684 N N . SER A 1 79 ? -14.346 -3.311 16.686 1.00 33.75 79 SER A N 1
ATOM 685 C CA . SER A 1 79 ? -14.110 -2.756 15.340 1.00 33.75 79 SER A CA 1
ATOM 686 C C . SER A 1 79 ? -14.717 -3.647 14.255 1.00 33.75 79 SER A C 1
ATOM 688 O O . SER A 1 79 ? -14.044 -4.122 13.344 1.00 33.75 79 SER A O 1
ATOM 690 N N . LEU A 1 80 ? -16.021 -3.909 14.351 1.00 34.91 80 LEU A N 1
ATOM 691 C CA . LEU A 1 80 ? -16.734 -4.465 13.207 1.00 34.91 80 LEU A CA 1
ATOM 692 C C . LEU A 1 80 ? -16.785 -3.385 12.123 1.00 34.91 80 LEU A C 1
ATOM 694 O O . LEU A 1 80 ? -17.237 -2.268 12.364 1.00 34.91 80 LEU A O 1
ATOM 698 N N . ILE A 1 81 ? -16.260 -3.765 10.958 1.00 38.88 81 ILE A N 1
ATOM 699 C CA . ILE A 1 81 ? -15.871 -2.949 9.804 1.00 38.88 81 ILE A CA 1
ATOM 700 C C . ILE A 1 81 ? -14.532 -2.214 10.001 1.00 38.88 81 ILE A C 1
ATOM 702 O O . ILE A 1 81 ? -14.420 -0.990 9.937 1.00 38.88 81 ILE A O 1
ATOM 706 N N . LEU A 1 82 ? -13.444 -2.981 10.118 1.00 41.62 82 LEU A N 1
ATOM 707 C CA . LEU A 1 82 ? -12.197 -2.552 9.492 1.00 41.62 82 LEU A CA 1
ATOM 708 C C . LEU A 1 82 ? -12.487 -2.470 7.983 1.00 41.62 82 LEU A C 1
ATOM 710 O O . LEU A 1 82 ? -12.399 -3.477 7.287 1.00 41.62 82 LEU A O 1
ATOM 714 N N . CYS A 1 83 ? -12.910 -1.300 7.487 1.00 46.69 83 CYS A N 1
ATOM 715 C CA . CYS A 1 83 ? -13.017 -1.031 6.055 1.00 46.69 83 CYS A CA 1
ATOM 716 C C . CYS A 1 83 ? -11.653 -1.369 5.446 1.00 46.69 83 CYS A C 1
ATOM 718 O O . CYS A 1 83 ? -10.726 -0.577 5.578 1.00 46.69 83 CYS A O 1
ATOM 720 N N . HIS A 1 84 ? -11.451 -2.545 4.867 1.00 58.28 84 HIS A N 1
ATOM 721 C CA . HIS A 1 84 ? -10.235 -2.798 4.112 1.00 58.28 84 HIS A CA 1
ATOM 722 C C . HIS A 1 84 ? -10.326 -1.926 2.859 1.00 58.28 84 HIS A C 1
ATOM 724 O O . HIS A 1 84 ? -11.343 -1.954 2.172 1.00 58.28 84 HIS A O 1
ATOM 730 N N . PHE A 1 85 ? -9.319 -1.090 2.605 1.00 72.38 85 PHE A N 1
ATOM 731 C CA . PHE A 1 85 ? -9.289 -0.298 1.379 1.00 72.38 85 PHE A CA 1
ATOM 732 C C . PHE A 1 85 ? -9.125 -1.252 0.197 1.00 72.38 85 PHE A C 1
ATOM 734 O O . PHE A 1 85 ? -8.060 -1.845 0.030 1.00 72.38 85 PHE A O 1
ATOM 741 N N . ILE A 1 86 ? -10.185 -1.411 -0.588 1.00 78.56 86 ILE A N 1
ATOM 742 C CA . ILE A 1 86 ? -10.162 -2.152 -1.844 1.00 78.56 86 ILE A CA 1
ATOM 743 C C . ILE A 1 86 ? -10.078 -1.093 -2.945 1.00 78.56 86 ILE A C 1
ATOM 745 O O . ILE A 1 86 ? -11.048 -0.361 -3.124 1.00 78.56 86 ILE A O 1
ATOM 749 N N . PRO A 1 87 ? -8.925 -0.938 -3.618 1.00 79.31 87 PRO A N 1
ATOM 750 C CA . PRO A 1 87 ? -8.826 -0.018 -4.739 1.00 79.31 87 PRO A CA 1
ATOM 751 C C . PRO A 1 87 ? -9.566 -0.576 -5.952 1.00 79.31 87 PRO A C 1
ATOM 753 O O . PRO A 1 87 ? -9.449 -1.770 -6.252 1.00 79.31 87 PRO A O 1
ATOM 756 N N . ASP A 1 88 ? -10.232 0.304 -6.690 1.00 82.12 88 ASP A N 1
ATOM 757 C CA . ASP A 1 88 ? -10.807 -0.028 -7.985 1.00 82.12 88 ASP A CA 1
ATOM 758 C C . ASP A 1 88 ? -9.682 -0.118 -9.017 1.00 82.12 88 ASP A C 1
ATOM 760 O O . ASP A 1 88 ? -8.978 0.855 -9.294 1.00 82.12 88 ASP A O 1
ATOM 764 N N . LYS A 1 89 ? -9.490 -1.323 -9.559 1.00 83.31 89 LYS A N 1
ATOM 765 C CA . LYS A 1 89 ? -8.402 -1.670 -10.490 1.00 83.31 89 LYS A CA 1
ATOM 766 C C . LYS A 1 89 ? -8.831 -1.700 -11.958 1.00 83.31 89 LYS A C 1
ATOM 768 O O . LYS A 1 89 ? -8.029 -2.068 -12.808 1.00 83.31 89 LYS A O 1
ATOM 773 N N . THR A 1 90 ? -10.077 -1.335 -12.255 1.00 81.12 90 THR A N 1
ATOM 774 C CA . THR A 1 90 ? -10.696 -1.469 -13.585 1.00 81.12 90 THR A CA 1
ATOM 775 C C . THR A 1 90 ? -9.923 -0.740 -14.682 1.00 81.12 90 THR A C 1
ATOM 777 O O . THR A 1 90 ? -9.869 -1.216 -15.809 1.00 81.12 90 THR A O 1
ATOM 780 N N . PHE A 1 91 ? -9.285 0.382 -14.345 1.00 79.31 91 PHE A N 1
ATOM 781 C CA . PHE A 1 91 ? -8.569 1.238 -15.295 1.00 79.31 91 PHE A CA 1
ATOM 782 C C . PHE A 1 91 ? -7.046 1.073 -15.242 1.00 79.31 91 PHE A C 1
ATOM 784 O O . PHE A 1 91 ? -6.318 1.921 -15.754 1.00 79.31 91 PHE A O 1
ATOM 791 N N . LEU A 1 92 ? -6.537 0.013 -14.606 1.00 85.31 92 LEU A N 1
ATOM 792 C CA . LEU A 1 92 ? -5.095 -0.197 -14.526 1.00 85.31 92 LEU A CA 1
ATOM 793 C C . LEU A 1 92 ? -4.492 -0.443 -15.919 1.00 85.31 92 LEU A C 1
ATOM 795 O O . LEU A 1 92 ? -4.923 -1.372 -16.605 1.00 85.31 92 LEU A O 1
ATOM 799 N N . PRO A 1 93 ? -3.463 0.323 -16.323 1.00 85.56 93 PRO A N 1
ATOM 800 C CA . PRO A 1 93 ? -2.809 0.114 -17.606 1.00 85.56 93 PRO A CA 1
ATOM 801 C C . PRO A 1 93 ? -2.028 -1.205 -17.621 1.00 85.56 93 PRO A C 1
ATOM 803 O O . PRO A 1 93 ? -1.358 -1.562 -16.652 1.00 85.56 93 PRO A O 1
ATOM 806 N N . THR A 1 94 ? -2.080 -1.930 -18.736 1.00 87.69 94 THR A N 1
ATOM 807 C CA . THR A 1 94 ? -1.278 -3.142 -18.955 1.00 87.69 94 THR A CA 1
ATOM 808 C C . THR A 1 94 ? 0.110 -2.772 -19.473 1.00 87.69 94 THR A C 1
ATOM 810 O O . THR A 1 94 ? 0.224 -2.041 -20.453 1.00 87.69 94 THR A O 1
ATOM 813 N N . LEU A 1 95 ? 1.168 -3.292 -18.844 1.00 87.75 95 LEU A N 1
ATOM 814 C CA . LEU A 1 95 ? 2.544 -3.106 -19.313 1.00 87.75 95 LEU A CA 1
ATOM 815 C C . LEU A 1 95 ? 2.930 -4.223 -20.286 1.00 87.75 95 LEU A C 1
ATOM 817 O O . LEU A 1 95 ? 3.029 -5.382 -19.882 1.00 87.75 95 LEU A O 1
ATOM 821 N N . ASN A 1 96 ? 3.196 -3.865 -21.540 1.00 91.88 96 ASN A N 1
ATOM 822 C CA . ASN A 1 96 ? 3.772 -4.776 -22.523 1.00 91.88 96 ASN A CA 1
ATOM 823 C C . ASN A 1 96 ? 5.299 -4.730 -22.448 1.00 91.88 96 ASN A C 1
ATOM 825 O O . ASN A 1 96 ? 5.889 -3.655 -22.395 1.00 91.88 96 ASN A O 1
ATOM 829 N N . GLU A 1 97 ? 5.961 -5.885 -22.524 1.00 91.25 97 GLU A N 1
ATOM 830 C CA . GLU A 1 97 ? 7.431 -5.945 -22.467 1.00 91.25 97 GLU A CA 1
ATOM 831 C C . GLU A 1 97 ? 8.112 -5.296 -23.681 1.00 91.25 97 GLU A C 1
ATOM 833 O O . GLU A 1 97 ? 9.242 -4.834 -23.573 1.00 91.25 97 GLU A O 1
ATOM 838 N N . LYS A 1 98 ? 7.418 -5.212 -24.823 1.00 93.94 98 LYS A N 1
ATOM 839 C CA . LYS A 1 98 ? 7.938 -4.601 -26.059 1.00 93.94 98 LYS A CA 1
ATOM 840 C C . LYS A 1 98 ? 8.109 -3.084 -25.959 1.00 93.94 98 LYS A C 1
ATOM 842 O O . LYS A 1 98 ? 8.948 -2.526 -26.654 1.00 93.94 98 LYS A O 1
ATOM 847 N N . ASP A 1 99 ? 7.338 -2.445 -25.085 1.00 93.62 99 ASP A N 1
ATOM 848 C CA . ASP A 1 99 ? 7.310 -0.988 -24.924 1.00 93.62 99 ASP A CA 1
ATOM 849 C C . ASP A 1 99 ? 8.266 -0.515 -23.812 1.00 93.62 99 ASP A C 1
ATOM 851 O O . ASP A 1 99 ? 8.258 0.657 -23.419 1.00 93.62 99 ASP A O 1
ATOM 855 N N . LEU A 1 100 ? 9.073 -1.435 -23.270 1.00 95.44 100 LEU A N 1
ATOM 856 C CA . LEU A 1 100 ? 9.960 -1.214 -22.136 1.00 95.44 100 LEU A CA 1
ATOM 857 C C . LEU A 1 100 ? 11.429 -1.312 -22.550 1.00 95.44 100 LEU A C 1
ATOM 859 O O . LEU A 1 100 ? 11.902 -2.342 -23.020 1.00 95.44 100 LEU A O 1
ATOM 863 N N . GLU A 1 101 ? 12.174 -0.247 -22.275 1.00 96.06 101 GLU A N 1
ATOM 864 C CA . GLU A 1 101 ? 13.632 -0.231 -22.341 1.00 96.06 101 GLU A CA 1
ATOM 865 C C . GLU A 1 101 ? 14.195 -0.436 -20.930 1.00 96.06 101 GLU A C 1
ATOM 867 O O . GLU A 1 101 ? 14.003 0.396 -20.037 1.00 96.06 101 GLU A O 1
ATOM 872 N N . GLU A 1 102 ? 14.891 -1.554 -20.720 1.00 96.06 102 GLU A N 1
ATOM 873 C CA . GLU A 1 102 ? 15.565 -1.884 -19.462 1.00 96.06 102 GLU A CA 1
ATOM 874 C C . GLU A 1 102 ? 17.079 -1.665 -19.582 1.00 96.06 102 GLU A C 1
ATOM 876 O O . GLU A 1 102 ? 17.726 -2.182 -20.491 1.00 96.06 102 GLU A O 1
ATOM 881 N N . GLN A 1 103 ? 17.660 -0.931 -18.633 1.00 96.25 103 GLN A N 1
ATOM 882 C CA . GLN A 1 103 ? 19.101 -0.707 -18.519 1.00 96.25 103 GLN A CA 1
ATOM 883 C C . GLN A 1 103 ? 19.583 -1.020 -17.100 1.00 96.25 103 GLN A C 1
ATOM 885 O O . GLN A 1 103 ? 18.925 -0.684 -16.110 1.00 96.25 103 GLN A O 1
ATOM 890 N N . PHE A 1 104 ? 20.757 -1.643 -16.992 1.00 95.69 104 PHE A N 1
ATOM 891 C CA . PHE A 1 104 ? 21.379 -1.984 -15.714 1.00 95.69 104 PHE A CA 1
ATOM 892 C C . PHE A 1 104 ? 22.573 -1.076 -15.459 1.00 95.69 104 PHE A C 1
ATOM 894 O O . PHE A 1 104 ? 23.513 -1.023 -16.248 1.00 95.69 104 PHE A O 1
ATOM 901 N N . VAL A 1 105 ? 22.528 -0.355 -14.345 1.00 93.56 105 VAL A N 1
ATOM 902 C CA . VAL A 1 105 ? 23.553 0.613 -13.957 1.00 93.56 105 VAL A CA 1
ATOM 903 C C . VAL A 1 105 ? 24.126 0.254 -12.590 1.00 93.56 105 VAL A C 1
ATOM 905 O O . VAL A 1 105 ? 23.536 -0.507 -11.816 1.00 93.56 105 VAL A O 1
ATOM 908 N N . GLN A 1 106 ? 25.302 0.790 -12.284 1.00 91.00 106 GLN A N 1
ATOM 909 C CA . GLN A 1 106 ? 25.874 0.690 -10.943 1.00 91.00 106 GLN A CA 1
ATOM 910 C C . GLN A 1 106 ? 25.119 1.621 -9.986 1.00 91.00 106 GLN A C 1
ATOM 912 O O . GLN A 1 106 ? 24.614 2.678 -10.382 1.00 91.00 106 GLN A O 1
ATOM 917 N N . GLY A 1 107 ? 24.995 1.204 -8.725 1.00 82.94 107 GLY A N 1
ATOM 918 C CA . GLY A 1 107 ? 24.415 2.047 -7.684 1.00 82.94 107 GLY A CA 1
ATOM 919 C C . GLY A 1 107 ? 25.272 3.295 -7.462 1.00 82.94 107 GLY A C 1
ATOM 920 O O . GLY A 1 107 ? 26.494 3.234 -7.512 1.00 82.94 107 GLY A O 1
ATOM 921 N N . THR A 1 108 ? 24.630 4.435 -7.212 1.00 80.31 108 THR A N 1
ATOM 922 C CA . THR A 1 108 ? 25.306 5.702 -6.893 1.00 80.31 108 THR A CA 1
ATOM 923 C C . THR A 1 108 ? 24.992 6.079 -5.448 1.00 80.31 108 THR A C 1
ATOM 925 O O . THR A 1 108 ? 23.822 6.302 -5.136 1.00 80.31 108 THR A O 1
ATOM 928 N N . GLY A 1 109 ? 26.000 6.148 -4.573 1.00 79.88 109 GLY A N 1
ATOM 929 C CA . GLY A 1 109 ? 25.837 6.562 -3.174 1.00 79.88 109 GLY A CA 1
ATOM 930 C C . GLY A 1 109 ? 26.984 6.107 -2.258 1.00 79.88 109 GLY A C 1
ATOM 931 O O . GLY A 1 109 ? 27.881 5.406 -2.723 1.00 79.88 109 GLY A O 1
ATOM 932 N N . PRO A 1 110 ? 26.956 6.462 -0.956 1.00 75.56 110 PRO A N 1
ATOM 933 C CA . PRO A 1 110 ? 27.975 6.107 0.047 1.00 75.56 110 PRO A CA 1
ATOM 934 C C . PRO A 1 110 ? 27.936 4.617 0.461 1.00 75.56 110 PRO A C 1
ATOM 936 O O . PRO A 1 110 ? 28.077 4.269 1.630 1.00 75.56 110 PRO A O 1
ATOM 939 N N . GLY A 1 111 ? 27.681 3.719 -0.491 1.00 74.19 111 GLY A N 1
ATOM 940 C CA . GLY A 1 111 ? 27.620 2.281 -0.260 1.00 74.19 111 GLY A CA 1
ATOM 941 C C . GLY A 1 111 ? 29.002 1.639 -0.115 1.00 74.19 111 GLY A C 1
ATOM 942 O O . GLY A 1 111 ? 30.028 2.212 -0.475 1.00 74.19 111 GLY A O 1
ATOM 943 N N . GLY A 1 112 ? 29.026 0.403 0.390 1.00 78.81 112 GLY A N 1
ATOM 944 C CA . GLY A 1 112 ? 30.245 -0.410 0.438 1.00 78.81 112 GLY A CA 1
ATOM 945 C C . GLY A 1 112 ? 30.710 -0.879 -0.948 1.00 78.81 112 GLY A C 1
ATOM 946 O O . GLY A 1 112 ? 30.004 -0.727 -1.945 1.00 78.81 112 GLY A O 1
ATOM 947 N N . GLN A 1 113 ? 31.870 -1.544 -1.001 1.00 76.25 113 GLN A N 1
ATOM 948 C CA . GLN A 1 113 ? 32.505 -2.040 -2.239 1.00 76.25 113 GLN A CA 1
ATOM 949 C C . GLN A 1 113 ? 31.547 -2.806 -3.176 1.00 76.25 113 GLN A C 1
ATOM 951 O O . GLN A 1 113 ? 31.635 -2.698 -4.398 1.00 76.25 113 GLN A O 1
ATOM 956 N N . ASN A 1 114 ? 30.590 -3.550 -2.613 1.00 77.06 114 ASN A N 1
ATOM 957 C CA . ASN A 1 114 ? 29.619 -4.324 -3.388 1.00 77.06 114 ASN A CA 1
ATOM 958 C C . ASN A 1 114 ? 28.608 -3.468 -4.172 1.00 77.06 114 ASN A C 1
ATOM 960 O O . ASN A 1 114 ? 28.148 -3.915 -5.219 1.00 77.06 114 ASN A O 1
ATOM 964 N N . VAL A 1 115 ? 28.269 -2.262 -3.703 1.00 79.56 115 VAL A N 1
ATOM 965 C CA . VAL A 1 115 ? 27.304 -1.365 -4.371 1.00 79.56 115 VAL A CA 1
ATOM 966 C C . VAL A 1 115 ? 27.912 -0.744 -5.629 1.00 79.56 115 VAL A C 1
ATOM 968 O O . VAL A 1 115 ? 27.236 -0.643 -6.650 1.00 79.56 115 VAL A O 1
ATOM 971 N N . ASN A 1 116 ? 29.202 -0.407 -5.569 1.00 79.81 116 ASN A N 1
ATOM 972 C CA . ASN A 1 116 ? 29.918 0.217 -6.683 1.00 79.81 116 ASN A CA 1
ATOM 973 C C . ASN A 1 116 ? 30.334 -0.812 -7.746 1.00 79.81 116 ASN A C 1
ATOM 975 O O . ASN A 1 116 ? 30.421 -0.489 -8.925 1.00 79.81 116 ASN A O 1
ATOM 979 N N . ARG A 1 117 ? 30.570 -2.071 -7.350 1.00 83.81 117 ARG A N 1
ATOM 980 C CA . ARG A 1 117 ? 31.002 -3.132 -8.274 1.00 83.81 117 ARG A CA 1
ATOM 981 C C . ARG A 1 117 ? 29.850 -3.762 -9.060 1.00 83.81 117 ARG A C 1
ATOM 983 O O . ARG A 1 117 ? 30.031 -4.125 -10.219 1.00 83.81 117 ARG A O 1
ATOM 990 N N . LEU A 1 118 ? 28.689 -3.958 -8.434 1.00 88.19 118 LEU A N 1
ATOM 991 C CA . LEU A 1 118 ? 27.580 -4.708 -9.030 1.00 88.19 118 LEU A CA 1
ATOM 992 C C . LEU A 1 118 ? 26.610 -3.789 -9.786 1.00 88.19 118 LEU A C 1
ATOM 994 O O . LEU A 1 118 ? 26.143 -2.783 -9.261 1.00 88.19 118 LEU A O 1
ATOM 998 N N . GLN A 1 119 ? 26.231 -4.188 -11.002 1.00 91.25 119 GLN A N 1
ATOM 999 C CA . GLN A 1 119 ? 25.204 -3.523 -11.818 1.00 91.25 119 GLN A CA 1
ATOM 1000 C C . GLN A 1 119 ? 23.795 -3.994 -11.428 1.00 91.25 119 GLN A C 1
ATOM 1002 O O . GLN A 1 119 ? 23.088 -4.638 -12.198 1.00 91.25 119 GLN A O 1
ATOM 1007 N N . ASN A 1 120 ? 23.400 -3.749 -10.180 1.00 92.25 120 ASN A N 1
ATOM 1008 C CA . ASN A 1 120 ? 22.099 -4.174 -9.657 1.00 92.25 120 ASN A CA 1
ATOM 1009 C C . ASN A 1 120 ? 21.026 -3.070 -9.695 1.00 92.25 120 ASN A C 1
ATOM 1011 O O . ASN A 1 120 ? 19.865 -3.365 -9.405 1.00 92.25 120 ASN A O 1
ATOM 1015 N N . CYS A 1 121 ? 21.375 -1.821 -10.025 1.00 94.56 121 CYS A N 1
ATOM 1016 C CA . CYS A 1 121 ? 20.402 -0.744 -10.196 1.00 94.56 121 CYS A CA 1
ATOM 1017 C C . CYS A 1 121 ? 19.725 -0.869 -11.566 1.00 94.56 121 CYS A C 1
ATOM 1019 O O . CYS A 1 121 ? 20.389 -1.056 -12.582 1.00 94.56 121 CYS A O 1
ATOM 1021 N N . VAL A 1 122 ? 18.397 -0.766 -11.584 1.00 96.56 122 VAL A N 1
ATOM 1022 C CA . VAL A 1 122 ? 17.584 -0.887 -12.798 1.00 96.56 122 VAL A CA 1
ATOM 1023 C C . VAL A 1 122 ? 17.061 0.490 -13.174 1.00 96.56 122 VAL A C 1
ATOM 1025 O O . VAL A 1 122 ? 16.425 1.157 -12.357 1.00 96.56 122 VAL A O 1
ATOM 1028 N N . VAL A 1 123 ? 17.316 0.906 -14.408 1.00 96.94 123 VAL A N 1
ATOM 1029 C CA . VAL A 1 123 ? 16.665 2.046 -15.051 1.00 96.94 123 VAL A CA 1
ATOM 1030 C C . VAL A 1 123 ? 15.691 1.476 -16.068 1.00 96.94 123 VAL A C 1
ATOM 1032 O O . VAL A 1 123 ? 16.087 0.746 -16.972 1.00 96.94 123 VAL A O 1
ATOM 1035 N N . LEU A 1 124 ? 14.412 1.769 -15.883 1.00 96.88 124 LEU A N 1
ATOM 1036 C CA . LEU A 1 124 ? 13.338 1.288 -16.733 1.00 96.88 124 LEU A CA 1
ATOM 1037 C C . LEU A 1 124 ? 12.627 2.480 -17.367 1.00 96.88 124 LEU A C 1
ATOM 1039 O O . LEU A 1 124 ? 12.179 3.380 -16.656 1.00 96.88 124 LEU A O 1
ATOM 1043 N N . LYS A 1 125 ? 12.527 2.480 -18.693 1.00 96.88 125 LYS A N 1
ATOM 1044 C CA . LYS A 1 125 ? 11.877 3.528 -19.478 1.00 96.88 125 LYS A CA 1
ATOM 1045 C C . LYS A 1 125 ? 10.718 2.938 -20.270 1.00 96.88 125 LYS A C 1
ATOM 1047 O O . LYS A 1 125 ? 10.880 1.934 -20.952 1.00 96.88 125 LYS A O 1
ATOM 1052 N N . HIS A 1 126 ? 9.558 3.579 -20.188 1.00 96.81 126 HIS A N 1
ATOM 1053 C CA . HIS A 1 126 ? 8.429 3.281 -21.062 1.00 96.81 126 HIS A CA 1
ATOM 1054 C C . HIS A 1 126 ? 8.543 4.143 -22.318 1.00 96.81 126 HIS A C 1
ATOM 1056 O O . HIS A 1 126 ? 8.490 5.370 -22.224 1.00 96.81 126 HIS A O 1
ATOM 1062 N N . ILE A 1 127 ? 8.733 3.514 -23.477 1.00 95.38 127 ILE A N 1
ATOM 1063 C CA . ILE A 1 127 ? 8.996 4.196 -24.751 1.00 95.38 127 ILE A CA 1
ATOM 1064 C C . ILE A 1 127 ? 7.870 5.177 -25.125 1.00 95.38 127 ILE A C 1
ATOM 1066 O O . ILE A 1 127 ? 8.186 6.343 -25.364 1.00 95.38 127 ILE A O 1
ATOM 1070 N N . PRO A 1 128 ? 6.576 4.790 -25.133 1.00 94.19 128 PRO A N 1
ATOM 1071 C CA . PRO A 1 128 ? 5.534 5.658 -25.684 1.00 94.19 128 PRO A CA 1
ATOM 1072 C C . PRO A 1 128 ? 5.173 6.837 -24.771 1.00 94.19 128 PRO A C 1
ATOM 1074 O O . PRO A 1 128 ? 4.792 7.888 -25.274 1.00 94.19 128 PRO A O 1
ATOM 1077 N N . THR A 1 129 ? 5.303 6.708 -23.443 1.00 94.38 129 THR A N 1
ATOM 1078 C CA . THR A 1 129 ? 5.054 7.837 -22.520 1.00 94.38 129 THR A CA 1
ATOM 1079 C C . THR A 1 129 ? 6.318 8.588 -22.112 1.00 94.38 129 THR A C 1
ATOM 1081 O O . THR A 1 129 ? 6.223 9.625 -21.463 1.00 94.38 129 THR A O 1
ATOM 1084 N N . GLY A 1 130 ? 7.508 8.068 -22.426 1.00 94.69 130 GLY A N 1
ATOM 1085 C CA . GLY A 1 130 ? 8.785 8.661 -22.026 1.00 94.69 130 GLY A CA 1
ATOM 1086 C C . GLY A 1 130 ? 9.064 8.633 -20.516 1.00 94.69 130 GLY A C 1
ATOM 1087 O O . GLY A 1 130 ? 10.027 9.249 -20.062 1.00 94.69 130 GLY A O 1
ATOM 1088 N N . ILE A 1 131 ? 8.253 7.931 -19.713 1.00 95.81 131 ILE A N 1
ATOM 1089 C CA . ILE A 1 131 ? 8.422 7.874 -18.254 1.00 95.81 131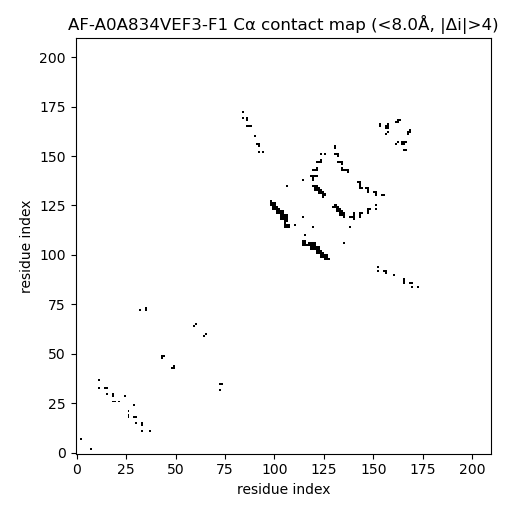 ILE A CA 1
ATOM 1090 C C . ILE A 1 131 ? 9.617 6.983 -17.918 1.00 95.81 131 ILE A C 1
ATOM 1092 O O . ILE A 1 131 ? 9.647 5.806 -18.277 1.00 95.81 131 ILE A O 1
ATOM 1096 N N . VAL A 1 132 ? 10.569 7.538 -17.166 1.00 97.00 132 VAL A N 1
ATOM 1097 C CA . VAL A 1 132 ? 11.762 6.830 -16.692 1.00 97.00 132 VAL A CA 1
ATOM 1098 C C . VAL A 1 132 ? 11.695 6.626 -15.180 1.00 97.00 132 VAL A C 1
ATOM 1100 O O . VAL A 1 132 ? 11.398 7.545 -14.413 1.00 97.00 132 VAL A O 1
ATOM 1103 N N . VAL A 1 133 ? 12.003 5.410 -14.737 1.00 96.81 133 VAL A N 1
ATOM 1104 C CA . VAL A 1 133 ? 12.066 5.010 -13.332 1.00 96.81 133 VAL A CA 1
ATOM 1105 C C . VAL A 1 133 ? 13.429 4.391 -13.048 1.00 96.81 133 VAL A C 1
ATOM 1107 O O . VAL A 1 133 ? 13.815 3.406 -13.667 1.00 96.81 133 VAL A O 1
ATOM 1110 N N . LYS A 1 134 ? 14.147 4.941 -12.065 1.00 95.69 134 LYS A N 1
ATOM 1111 C CA . LYS A 1 134 ? 15.382 4.360 -11.522 1.00 95.69 134 LYS A CA 1
ATOM 1112 C C . LYS A 1 134 ? 15.082 3.690 -10.183 1.00 95.69 134 LYS A C 1
ATOM 1114 O O . LYS A 1 134 ? 14.499 4.317 -9.300 1.00 95.69 134 LYS A O 1
ATOM 1119 N N . CYS A 1 135 ? 15.488 2.434 -10.018 1.00 95.00 135 CYS A N 1
ATOM 1120 C CA . CYS A 1 135 ? 15.281 1.657 -8.798 1.00 95.00 135 CYS A CA 1
ATOM 1121 C C . CYS A 1 135 ? 16.590 1.011 -8.316 1.00 95.00 135 CYS A C 1
ATOM 1123 O O . CYS A 1 135 ? 17.274 0.311 -9.065 1.00 95.00 135 CYS A O 1
ATOM 1125 N N . HIS A 1 136 ? 16.925 1.241 -7.046 1.00 92.56 136 HIS A N 1
ATOM 1126 C CA . HIS A 1 136 ? 18.019 0.588 -6.325 1.00 92.56 136 HIS A CA 1
ATOM 1127 C C . HIS A 1 136 ? 17.608 0.438 -4.854 1.00 92.56 136 HIS A C 1
ATOM 1129 O O . HIS A 1 136 ? 17.979 1.255 -4.016 1.00 92.56 136 HIS A O 1
ATOM 1135 N N . GLN A 1 137 ? 16.743 -0.539 -4.568 1.00 91.62 137 GLN A N 1
ATOM 1136 C CA . GLN A 1 137 ? 16.216 -0.773 -3.214 1.00 91.62 137 GLN A CA 1
ATOM 1137 C C . GLN A 1 137 ? 16.841 -2.009 -2.568 1.00 91.62 137 GLN A C 1
ATOM 1139 O O . GLN A 1 137 ? 17.225 -1.975 -1.404 1.00 91.62 137 GLN A O 1
ATOM 1144 N N . ASP A 1 138 ? 16.977 -3.088 -3.334 1.00 91.44 138 ASP A N 1
ATOM 1145 C CA . ASP A 1 138 ? 17.544 -4.351 -2.884 1.00 91.44 138 ASP A CA 1
ATOM 1146 C C . ASP A 1 138 ? 18.934 -4.592 -3.481 1.00 91.44 138 ASP A C 1
ATOM 1148 O O . ASP A 1 138 ? 19.288 -4.106 -4.557 1.00 91.44 138 ASP A O 1
ATOM 1152 N N . ARG A 1 139 ? 19.721 -5.451 -2.824 1.00 87.19 139 ARG A N 1
ATOM 1153 C CA . ARG A 1 139 ? 21.012 -5.915 -3.365 1.00 87.19 139 ARG A CA 1
ATOM 1154 C C . ARG A 1 139 ? 20.866 -6.807 -4.604 1.00 87.19 139 ARG A C 1
ATOM 1156 O O . ARG A 1 139 ? 21.827 -6.967 -5.352 1.00 87.19 139 ARG A O 1
ATOM 1163 N N . PHE A 1 140 ? 19.692 -7.412 -4.792 1.00 92.19 140 PHE A N 1
ATOM 1164 C CA . PHE A 1 140 ? 19.419 -8.391 -5.842 1.00 92.19 140 PHE A CA 1
ATOM 1165 C C . PHE A 1 140 ? 18.730 -7.763 -7.056 1.00 92.19 140 PHE A C 1
ATOM 1167 O O . PHE A 1 140 ? 17.686 -7.125 -6.929 1.00 92.19 140 PHE A O 1
ATOM 1174 N N . LEU A 1 141 ? 19.254 -8.054 -8.249 1.00 93.12 141 LEU A N 1
ATOM 1175 C CA . LEU A 1 141 ? 18.760 -7.489 -9.505 1.00 93.12 141 LEU A CA 1
ATOM 1176 C C . LEU A 1 141 ? 17.291 -7.841 -9.802 1.00 93.12 141 LEU A C 1
ATOM 1178 O O . LEU A 1 141 ? 16.509 -6.967 -10.165 1.00 93.12 141 LEU A O 1
ATOM 1182 N N . HIS A 1 142 ? 16.895 -9.107 -9.632 1.00 95.12 142 HIS A N 1
ATOM 1183 C CA . HIS A 1 142 ? 15.532 -9.563 -9.946 1.00 95.12 142 HIS A CA 1
ATOM 1184 C C . HIS A 1 142 ? 14.462 -8.841 -9.112 1.00 95.12 142 HIS A C 1
ATOM 1186 O O . HIS A 1 142 ? 13.393 -8.514 -9.629 1.00 9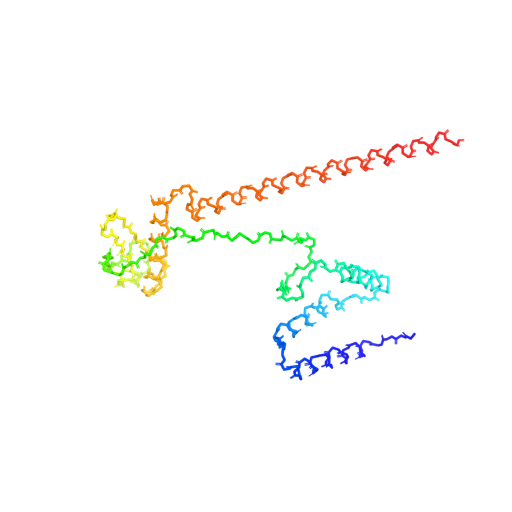5.12 142 HIS A O 1
ATOM 1192 N N . ARG A 1 143 ? 14.761 -8.545 -7.837 1.00 95.50 143 ARG A N 1
ATOM 1193 C CA . ARG A 1 143 ? 13.863 -7.770 -6.972 1.00 95.50 143 ARG A CA 1
ATOM 1194 C C . ARG A 1 143 ? 13.755 -6.338 -7.460 1.00 95.50 143 ARG A C 1
ATOM 1196 O O . ARG A 1 143 ? 12.643 -5.864 -7.655 1.00 95.50 143 ARG A O 1
ATOM 1203 N N . ASN A 1 144 ? 14.884 -5.699 -7.767 1.00 95.06 144 ASN A N 1
ATOM 1204 C CA . ASN A 1 144 ? 14.887 -4.346 -8.322 1.00 95.06 144 ASN A CA 1
ATOM 1205 C C . ASN A 1 144 ? 14.131 -4.260 -9.656 1.00 95.06 144 ASN A C 1
ATOM 1207 O O . ASN A 1 144 ? 13.412 -3.288 -9.860 1.00 95.06 144 ASN A O 1
ATOM 1211 N N . ARG A 1 145 ? 14.207 -5.277 -10.532 1.00 95.75 145 ARG A N 1
ATOM 1212 C CA . ARG A 1 145 ? 13.396 -5.337 -11.768 1.00 95.75 145 ARG A CA 1
ATOM 1213 C C . ARG A 1 145 ? 11.898 -5.383 -11.460 1.00 95.75 145 ARG A C 1
ATOM 1215 O O . ARG A 1 145 ? 11.136 -4.606 -12.026 1.00 95.75 145 ARG A O 1
ATOM 1222 N N . SER A 1 146 ? 11.477 -6.256 -10.542 1.00 96.19 146 SER A N 1
ATOM 1223 C CA . SER A 1 146 ? 10.067 -6.365 -10.133 1.00 96.19 146 SER A CA 1
ATOM 1224 C C . SER A 1 146 ? 9.546 -5.056 -9.526 1.00 96.19 146 SER A C 1
ATOM 1226 O O . SER A 1 146 ? 8.499 -4.547 -9.926 1.00 96.19 146 SER A O 1
ATOM 1228 N N . ILE A 1 147 ? 10.327 -4.454 -8.627 1.00 96.25 147 ILE A N 1
ATOM 1229 C CA . ILE A 1 147 ? 9.988 -3.187 -7.975 1.00 96.25 147 ILE A CA 1
ATOM 1230 C C . ILE A 1 147 ? 9.941 -2.043 -8.997 1.00 96.25 147 ILE A C 1
ATOM 1232 O O . ILE A 1 147 ? 9.001 -1.251 -8.981 1.00 96.25 147 ILE A O 1
ATOM 1236 N N . ALA A 1 148 ? 10.906 -1.960 -9.918 1.00 96.25 148 ALA A N 1
ATOM 1237 C CA . ALA A 1 148 ? 10.919 -0.940 -10.967 1.00 96.25 148 ALA A CA 1
ATOM 1238 C C . ALA A 1 148 ? 9.646 -0.992 -11.824 1.00 96.25 148 ALA A C 1
ATOM 1240 O O . ALA A 1 148 ? 9.053 0.052 -12.089 1.00 96.25 148 ALA A O 1
ATOM 1241 N N . ARG A 1 149 ? 9.177 -2.194 -12.188 1.00 95.69 149 ARG A N 1
ATOM 1242 C CA . ARG A 1 149 ? 7.922 -2.379 -12.936 1.00 95.69 149 ARG A CA 1
ATOM 1243 C C . ARG A 1 149 ? 6.698 -1.957 -12.133 1.00 95.69 149 ARG A C 1
ATOM 1245 O O . ARG A 1 149 ? 5.829 -1.288 -12.679 1.00 95.69 149 ARG A O 1
ATOM 1252 N N . GLN A 1 150 ? 6.638 -2.288 -10.843 1.00 94.25 150 GLN A N 1
ATOM 1253 C CA . GLN A 1 150 ? 5.545 -1.842 -9.968 1.00 94.25 150 GLN A CA 1
ATOM 1254 C C . GLN A 1 150 ? 5.493 -0.314 -9.852 1.00 94.25 150 GLN A C 1
ATOM 1256 O O . GLN A 1 150 ? 4.419 0.277 -9.949 1.00 94.25 150 GLN A O 1
ATOM 1261 N N . ILE A 1 151 ? 6.649 0.334 -9.688 1.00 94.94 151 ILE A N 1
ATOM 1262 C CA . ILE A 1 151 ? 6.740 1.797 -9.620 1.00 94.94 151 ILE A CA 1
ATOM 1263 C C . ILE A 1 151 ? 6.363 2.423 -10.965 1.00 94.94 151 ILE A C 1
ATOM 1265 O O . ILE A 1 151 ? 5.642 3.419 -10.987 1.00 94.94 151 ILE A O 1
ATOM 1269 N N . LEU A 1 152 ? 6.817 1.851 -12.083 1.00 95.44 152 LEU A N 1
ATOM 1270 C CA . LEU A 1 152 ? 6.458 2.328 -13.416 1.00 95.44 152 LEU A CA 1
ATOM 1271 C C . LEU A 1 152 ? 4.951 2.218 -13.662 1.00 95.44 152 LEU A C 1
ATOM 1273 O O . LEU A 1 152 ? 4.350 3.187 -14.110 1.00 95.44 152 LEU A O 1
ATOM 1277 N N . LEU A 1 153 ? 4.338 1.085 -13.309 1.00 94.25 153 LEU A N 1
ATOM 1278 C CA . LEU A 1 153 ? 2.892 0.881 -13.396 1.00 94.25 153 LEU A CA 1
ATOM 1279 C C . LEU A 1 153 ? 2.141 1.953 -12.601 1.00 94.25 153 LEU A C 1
ATOM 1281 O O . LEU A 1 153 ? 1.200 2.553 -13.105 1.00 94.25 153 LEU A O 1
ATOM 1285 N N . GLN A 1 154 ? 2.587 2.227 -11.374 1.00 93.06 154 GLN A N 1
ATOM 1286 C CA . GLN A 1 154 ? 1.987 3.256 -10.533 1.00 93.06 154 GLN A CA 1
ATOM 1287 C C . GLN A 1 154 ? 2.136 4.658 -11.146 1.00 93.06 154 GLN A C 1
ATOM 1289 O O . GLN A 1 154 ? 1.187 5.434 -11.139 1.00 93.06 154 GLN A O 1
ATOM 1294 N N . ARG A 1 155 ? 3.309 4.991 -11.698 1.00 94.00 155 ARG A N 1
ATOM 1295 C CA . ARG A 1 155 ? 3.540 6.268 -12.396 1.00 94.00 155 ARG A CA 1
ATOM 1296 C C . ARG A 1 155 ? 2.658 6.398 -13.639 1.00 94.00 155 ARG A C 1
ATOM 1298 O O . ARG A 1 155 ? 2.161 7.484 -13.910 1.00 94.00 155 ARG A O 1
ATOM 1305 N N . LEU A 1 156 ? 2.472 5.306 -14.376 1.00 93.81 156 LEU A N 1
ATOM 1306 C CA . LEU A 1 156 ? 1.634 5.264 -15.568 1.00 93.81 156 LEU A CA 1
ATOM 1307 C C . LEU A 1 156 ? 0.148 5.408 -15.212 1.00 93.81 156 LEU A C 1
ATOM 1309 O O . LEU A 1 156 ? -0.558 6.166 -15.866 1.00 93.81 156 LEU A O 1
ATOM 1313 N N . ASP A 1 157 ? -0.300 4.751 -14.141 1.00 94.00 157 ASP A N 1
ATOM 1314 C CA . ASP A 1 157 ? -1.644 4.912 -13.576 1.00 94.00 157 ASP A CA 1
ATOM 1315 C C . ASP A 1 157 ? -1.897 6.365 -13.141 1.00 94.00 157 ASP A C 1
ATOM 1317 O O . ASP A 1 157 ? -2.914 6.954 -13.492 1.00 94.00 157 ASP A O 1
ATOM 1321 N N . GLU A 1 158 ? -0.940 6.988 -12.448 1.00 92.50 158 GLU A N 1
ATOM 1322 C CA . GLU A 1 158 ? -1.014 8.410 -12.083 1.00 92.50 158 GLU A CA 1
ATOM 1323 C C . GLU A 1 158 ? -1.084 9.325 -13.320 1.00 92.50 158 GLU A C 1
ATOM 1325 O O . GLU A 1 158 ? -1.842 10.292 -13.313 1.00 92.50 158 GLU A O 1
ATOM 1330 N N . HIS A 1 159 ? -0.333 9.014 -14.380 1.00 91.31 159 HIS A N 1
ATOM 1331 C CA . HIS A 1 159 ? -0.301 9.809 -15.610 1.00 91.31 159 HIS A CA 1
ATOM 1332 C C . HIS A 1 159 ? -1.583 9.683 -16.449 1.00 91.31 159 HIS A C 1
ATOM 1334 O O . HIS A 1 159 ? -2.041 10.673 -17.009 1.00 91.31 159 HIS A O 1
ATOM 1340 N N . LEU A 1 160 ? -2.153 8.479 -16.561 1.00 90.81 160 LEU A N 1
ATOM 1341 C CA . LEU A 1 160 ? -3.332 8.222 -17.397 1.00 90.81 160 LEU A CA 1
ATOM 1342 C C . LEU A 1 160 ? -4.646 8.497 -16.659 1.00 90.81 160 LEU A C 1
ATOM 1344 O O . LEU A 1 160 ? -5.546 9.114 -17.219 1.00 90.81 160 LEU A O 1
ATOM 1348 N N . ASN A 1 161 ? -4.754 8.050 -15.405 1.00 89.12 161 ASN A N 1
ATOM 1349 C CA . ASN A 1 161 ? -6.006 8.086 -14.648 1.00 89.12 161 ASN A CA 1
ATOM 1350 C C . ASN A 1 161 ? -6.104 9.279 -13.688 1.00 89.12 161 ASN A C 1
ATOM 1352 O O . ASN A 1 161 ? -7.196 9.560 -13.190 1.00 89.12 161 ASN A O 1
ATOM 1356 N N . GLY A 1 162 ? -4.997 9.975 -13.396 1.00 88.88 162 GLY A N 1
ATOM 1357 C CA . GLY A 1 162 ? -4.985 11.195 -12.584 1.00 88.88 162 GLY A CA 1
ATOM 1358 C C . GLY A 1 162 ? -5.671 11.018 -11.224 1.00 88.88 162 GLY A C 1
ATOM 1359 O O . GLY A 1 162 ? -5.173 10.308 -10.344 1.00 88.88 162 GLY A O 1
ATOM 1360 N N . GLU A 1 163 ? -6.835 11.653 -11.050 1.00 85.88 163 GLU A N 1
ATOM 1361 C CA . GLU A 1 163 ? -7.649 11.596 -9.824 1.00 85.88 163 GLU A CA 1
ATOM 1362 C C . GLU A 1 163 ? -8.202 10.203 -9.503 1.00 85.88 163 GLU A C 1
ATOM 1364 O O . GLU A 1 163 ? -8.398 9.869 -8.333 1.00 85.88 163 GLU A O 1
ATOM 1369 N N . ASN A 1 164 ? -8.421 9.381 -10.530 1.00 86.06 164 ASN A N 1
ATOM 1370 C CA . ASN A 1 164 ? -8.923 8.017 -10.387 1.00 86.06 164 ASN A CA 1
ATOM 1371 C C . ASN A 1 164 ? -7.803 6.994 -10.168 1.00 86.06 164 ASN A C 1
ATOM 1373 O O . ASN A 1 164 ? -8.093 5.812 -9.993 1.00 86.06 164 ASN A O 1
ATOM 1377 N N . SER A 1 165 ? -6.538 7.424 -10.141 1.00 91.12 165 SER A N 1
ATOM 1378 C CA . SER A 1 165 ? -5.412 6.531 -9.858 1.00 91.12 165 SER A CA 1
ATOM 1379 C C . SER A 1 165 ? -5.536 5.876 -8.479 1.00 91.12 165 SER A C 1
ATOM 1381 O O . SER A 1 165 ? -6.055 6.452 -7.514 1.00 91.12 165 SER A O 1
ATOM 1383 N N . ILE A 1 166 ? -4.988 4.670 -8.344 1.00 89.25 166 ILE A N 1
ATOM 1384 C CA . ILE A 1 166 ? -5.035 3.884 -7.102 1.00 89.25 166 ILE A CA 1
ATOM 1385 C C . ILE A 1 166 ? -4.424 4.658 -5.931 1.00 89.25 166 ILE A C 1
ATOM 1387 O O . ILE A 1 166 ? -4.890 4.570 -4.789 1.00 89.25 166 ILE A O 1
ATOM 1391 N N . LYS A 1 167 ? -3.380 5.447 -6.201 1.00 90.19 167 LYS A N 1
ATOM 1392 C CA . LYS A 1 167 ? -2.751 6.301 -5.193 1.00 90.19 167 LYS A CA 1
ATOM 1393 C C . LYS A 1 167 ? -3.714 7.365 -4.678 1.00 90.19 167 LYS A C 1
ATOM 1395 O O . LYS A 1 167 ? -3.819 7.523 -3.462 1.00 90.19 167 LYS A O 1
ATOM 1400 N N . GLN A 1 168 ? -4.424 8.061 -5.565 1.00 91.12 168 GLN A N 1
ATOM 1401 C CA . GLN A 1 168 ? -5.377 9.096 -5.165 1.00 91.12 168 GLN A CA 1
ATOM 1402 C C . GLN A 1 168 ? -6.579 8.505 -4.428 1.00 91.12 168 GLN A C 1
ATOM 1404 O O . GLN A 1 168 ? -6.961 9.013 -3.370 1.00 91.12 168 GLN A O 1
ATOM 1409 N N . GLN A 1 169 ? -7.093 7.359 -4.885 1.00 89.88 169 GLN A N 1
ATOM 1410 C CA . GLN A 1 169 ? -8.123 6.607 -4.164 1.00 89.88 169 GLN A CA 1
ATOM 1411 C C . GLN A 1 169 ? -7.673 6.273 -2.729 1.00 89.88 169 GLN A C 1
ATOM 1413 O O . GLN A 1 169 ? -8.418 6.478 -1.766 1.00 89.88 169 GLN A O 1
ATOM 1418 N N . LYS A 1 170 ? -6.422 5.822 -2.557 1.00 89.06 170 LYS A N 1
ATOM 1419 C CA . LYS A 1 170 ? -5.852 5.488 -1.243 1.00 89.06 170 LYS A CA 1
ATOM 1420 C C . LYS A 1 170 ? -5.712 6.715 -0.344 1.00 89.06 170 LYS A C 1
ATOM 1422 O O . LYS A 1 170 ? -5.987 6.631 0.855 1.00 89.06 170 LYS A O 1
ATOM 1427 N N . ILE A 1 171 ? -5.308 7.856 -0.903 1.00 91.25 171 ILE A N 1
ATOM 1428 C CA . ILE A 1 171 ? -5.233 9.133 -0.178 1.00 91.25 171 ILE A CA 1
ATOM 1429 C C . ILE A 1 171 ? -6.629 9.553 0.299 1.00 91.25 171 ILE A C 1
ATOM 1431 O O . ILE A 1 171 ? -6.804 9.832 1.487 1.00 91.25 171 ILE A O 1
ATOM 1435 N N . ARG A 1 172 ? -7.635 9.519 -0.585 1.00 89.56 172 ARG A N 1
ATOM 1436 C CA . ARG A 1 172 ? -9.036 9.841 -0.260 1.00 89.56 172 ARG A CA 1
ATOM 1437 C C . ARG A 1 172 ? -9.581 8.941 0.850 1.00 89.56 172 ARG A C 1
ATOM 1439 O O . ARG A 1 172 ? -10.155 9.430 1.824 1.00 89.56 172 ARG A O 1
ATOM 1446 N N . TYR A 1 173 ? -9.351 7.635 0.747 1.00 86.75 173 TYR A N 1
ATOM 1447 C CA . TYR A 1 173 ? -9.745 6.676 1.776 1.00 86.75 173 TYR A CA 1
ATOM 1448 C C . TYR A 1 173 ? -9.068 6.969 3.129 1.00 86.75 173 TYR A C 1
ATOM 1450 O O . TYR A 1 173 ? -9.719 6.970 4.172 1.00 86.75 173 TYR A O 1
ATOM 1458 N N . ASN A 1 174 ? -7.766 7.265 3.142 1.00 86.38 174 ASN A N 1
ATOM 1459 C CA . ASN A 1 174 ? -7.060 7.569 4.389 1.00 86.38 174 ASN A CA 1
ATOM 1460 C C . ASN A 1 174 ? -7.554 8.872 5.034 1.00 86.38 174 ASN A C 1
ATOM 1462 O O . ASN A 1 174 ? -7.680 8.932 6.258 1.00 86.38 174 ASN A O 1
ATOM 1466 N N . LYS A 1 175 ? -7.867 9.890 4.222 1.00 90.88 175 LYS A N 1
ATOM 1467 C CA . LYS A 1 175 ? -8.425 11.167 4.684 1.00 90.88 175 LYS A CA 1
ATOM 1468 C C . LYS A 1 175 ? -9.798 10.976 5.333 1.00 90.88 175 LYS A C 1
ATOM 1470 O O . LYS A 1 175 ? -9.969 11.330 6.496 1.00 90.88 175 LYS A O 1
ATOM 1475 N N . THR A 1 176 ? -10.726 10.327 4.631 1.00 85.69 176 THR A N 1
ATOM 1476 C CA . THR A 1 176 ? -12.079 10.034 5.146 1.00 85.69 176 THR A CA 1
ATOM 1477 C C . THR A 1 176 ? -12.032 9.183 6.416 1.00 85.69 176 THR A C 1
ATOM 1479 O O . THR A 1 176 ? -12.699 9.484 7.402 1.00 85.69 176 THR A O 1
ATOM 1482 N N . LYS A 1 177 ? -11.166 8.163 6.460 1.00 82.25 177 LYS A N 1
ATOM 1483 C CA . LYS A 1 177 ? -10.940 7.349 7.664 1.00 82.25 177 LYS A CA 1
ATOM 1484 C C . LYS A 1 177 ? -10.465 8.180 8.856 1.00 82.25 177 LYS A C 1
ATOM 1486 O O . LYS A 1 177 ? -10.869 7.918 9.989 1.00 82.25 177 LYS A O 1
ATOM 1491 N N . LEU A 1 178 ? -9.576 9.142 8.625 1.00 86.25 178 LEU A N 1
ATOM 1492 C CA . LEU A 1 178 ? -9.065 10.028 9.668 1.00 86.25 178 LEU A CA 1
ATOM 1493 C C . LEU A 1 178 ? -10.148 10.996 10.165 1.00 86.25 178 LEU A C 1
ATOM 1495 O O . LEU A 1 178 ? -10.268 11.191 11.372 1.00 86.25 178 LEU A O 1
ATOM 1499 N N . GLU A 1 179 ? -10.961 11.549 9.267 1.00 84.25 179 GLU A N 1
ATOM 1500 C CA . GLU A 1 179 ? -12.106 12.407 9.608 1.00 84.25 179 GLU A CA 1
ATOM 1501 C C . GLU A 1 179 ? -13.150 11.656 10.443 1.00 84.25 179 GLU A C 1
ATOM 1503 O O . GLU A 1 179 ? -13.535 12.127 11.511 1.00 84.25 179 GLU A O 1
ATOM 1508 N N . LEU A 1 180 ? -13.519 10.436 10.043 1.00 81.25 180 LEU A N 1
ATOM 1509 C CA . LEU A 1 180 ? -14.448 9.593 10.804 1.00 81.25 180 LEU A CA 1
ATOM 1510 C C . LEU A 1 180 ? -13.951 9.314 12.227 1.00 81.25 180 LEU A C 1
ATOM 1512 O O . LEU A 1 180 ? -14.728 9.370 13.180 1.00 81.25 180 LEU A O 1
ATOM 1516 N N . LYS A 1 181 ? -12.647 9.061 12.394 1.00 75.50 181 LYS A N 1
ATOM 1517 C CA . LYS A 1 181 ? -12.046 8.884 13.724 1.00 75.50 181 LYS A CA 1
ATOM 1518 C C . LYS A 1 181 ? -12.161 10.141 14.587 1.00 75.50 181 LYS A C 1
ATOM 1520 O O . LYS A 1 181 ? -12.415 10.016 15.783 1.00 75.50 181 LYS A O 1
ATOM 1525 N N . LYS A 1 182 ? -11.978 11.331 14.003 1.00 85.06 182 LYS A N 1
ATOM 1526 C CA . LYS A 1 182 ? -12.130 12.609 14.718 1.00 85.06 182 LYS A CA 1
ATOM 1527 C C . LYS A 1 182 ? -13.572 12.815 15.174 1.00 85.06 182 LYS A C 1
ATOM 1529 O O . LYS A 1 182 ? -13.795 12.997 16.366 1.00 85.06 182 LYS A O 1
ATOM 1534 N N . LEU A 1 183 ? -14.534 12.653 14.265 1.00 85.62 183 LEU A N 1
ATOM 1535 C CA . LEU A 1 183 ? -15.965 12.773 14.565 1.00 85.62 183 LEU A CA 1
ATOM 1536 C C . LEU A 1 183 ? -16.405 11.794 15.661 1.00 85.62 183 LEU A C 1
ATOM 1538 O O . LEU A 1 183 ? -17.138 12.151 16.582 1.00 85.62 183 LEU A O 1
ATOM 1542 N N . GLN A 1 184 ? -15.926 10.550 15.603 1.00 73.69 184 GLN A N 1
ATOM 1543 C CA . GLN A 1 184 ? -16.227 9.555 16.627 1.00 73.69 184 GLN A CA 1
ATOM 1544 C C . GLN A 1 184 ? -15.633 9.936 17.991 1.00 73.69 184 GLN A C 1
ATOM 1546 O O . GLN A 1 184 ? -16.292 9.754 19.015 1.00 73.69 184 GLN A O 1
ATOM 1551 N N . ALA A 1 185 ? -14.412 10.478 18.018 1.00 77.94 185 ALA A N 1
ATOM 1552 C CA . ALA A 1 185 ? -13.784 10.958 19.244 1.00 77.94 185 ALA A CA 1
ATOM 1553 C C . ALA A 1 185 ? -14.526 12.168 19.837 1.00 77.94 185 ALA A C 1
ATOM 1555 O O . ALA A 1 185 ? -14.721 12.220 21.049 1.00 77.94 185 ALA A O 1
ATOM 1556 N N . GLU A 1 186 ? -14.981 13.105 19.006 1.00 87.31 186 GLU A N 1
ATOM 1557 C CA . GLU A 1 186 ? -15.793 14.255 19.423 1.00 87.31 186 GLU A CA 1
ATOM 1558 C C . GLU A 1 186 ? -17.141 13.818 19.999 1.00 87.31 186 GLU A C 1
ATOM 1560 O O . GLU A 1 186 ? -17.496 14.227 21.104 1.00 87.31 186 GLU A O 1
ATOM 1565 N N . LYS A 1 187 ? -17.841 12.897 19.327 1.00 83.12 187 LYS A N 1
ATOM 1566 C CA . LYS A 1 187 ? -19.092 12.312 19.830 1.00 83.12 187 LYS A CA 1
ATOM 1567 C C . LYS A 1 187 ? -18.907 11.598 21.171 1.00 83.12 187 LYS A C 1
ATOM 1569 O O . LYS A 1 187 ? -19.755 11.683 22.052 1.00 83.12 187 LYS A O 1
ATOM 1574 N N . LEU A 1 188 ? -17.799 10.878 21.347 1.00 78.31 188 LEU A N 1
ATOM 1575 C CA . LEU A 1 188 ? -17.484 10.232 22.624 1.00 78.31 188 LEU A CA 1
ATOM 1576 C C . LEU A 1 188 ? -17.214 11.258 23.732 1.00 78.31 188 LEU A C 1
ATOM 1578 O O . LEU A 1 188 ? -17.613 11.033 24.874 1.00 78.31 188 LEU A O 1
ATOM 1582 N N . ARG A 1 189 ? -16.560 12.382 23.411 1.00 85.06 189 ARG A N 1
ATOM 1583 C CA . ARG A 1 189 ? -16.332 13.480 24.362 1.00 85.06 189 ARG A CA 1
ATOM 1584 C C . ARG A 1 189 ? -17.646 14.126 24.793 1.00 85.06 189 ARG A C 1
ATOM 1586 O O . ARG A 1 189 ? -17.842 14.286 25.994 1.00 85.06 189 ARG A O 1
ATOM 1593 N N . SER A 1 190 ? -18.546 14.426 23.854 1.00 86.69 190 SER A N 1
ATOM 1594 C CA . SER A 1 190 ? -19.840 15.040 24.176 1.00 86.69 190 SER A CA 1
ATOM 1595 C C . SER A 1 190 ? -20.720 14.121 25.025 1.00 86.69 190 SER A C 1
ATOM 1597 O O . SER A 1 190 ? -21.252 14.561 26.038 1.00 86.69 190 SER A O 1
ATOM 1599 N N . LEU A 1 191 ? -20.791 12.826 24.699 1.00 83.25 191 LEU A N 1
ATOM 1600 C CA . LEU A 1 191 ? -21.511 11.840 25.515 1.00 83.25 191 LEU A CA 1
ATOM 1601 C C . LEU A 1 191 ? -20.936 11.725 26.933 1.00 83.25 191 LEU A C 1
ATOM 1603 O O . LEU A 1 191 ? -21.686 11.613 27.899 1.00 83.25 191 LEU A O 1
ATOM 1607 N N . LYS A 1 192 ? -19.604 11.769 27.073 1.00 85.31 192 LYS A N 1
ATOM 1608 C CA . LYS A 1 192 ? -18.947 11.748 28.386 1.00 85.31 192 LYS A CA 1
ATOM 1609 C C . LYS A 1 192 ? -19.267 13.001 29.203 1.00 85.31 192 LYS A C 1
ATOM 1611 O O . LYS A 1 192 ? -19.392 12.891 30.417 1.00 85.31 192 LYS A O 1
ATOM 1616 N N . GLN A 1 193 ? -19.368 14.161 28.558 1.00 89.44 193 GLN A N 1
ATOM 1617 C CA . GLN A 1 193 ? -19.750 15.412 29.211 1.00 89.44 193 GLN A CA 1
ATOM 1618 C C . GLN A 1 193 ? -21.206 15.355 29.685 1.00 89.44 193 GLN A C 1
ATOM 1620 O O . GLN A 1 193 ? -21.438 15.454 30.880 1.00 89.44 193 GLN A O 1
ATOM 1625 N N . GLN A 1 194 ? -22.141 14.999 28.799 1.00 90.38 194 GLN A N 1
ATOM 1626 C CA . GLN A 1 194 ? -23.558 14.820 29.147 1.00 90.38 194 GLN A CA 1
ATOM 1627 C C . GLN A 1 194 ? -23.774 13.837 30.306 1.00 90.38 194 GLN A C 1
ATOM 1629 O O . GLN A 1 194 ? -24.635 14.046 31.151 1.00 90.38 194 GLN A O 1
ATOM 1634 N N . TYR A 1 195 ? -23.006 12.744 30.354 1.00 86.25 195 TYR A N 1
ATOM 1635 C CA . TYR A 1 195 ? -23.089 11.782 31.455 1.00 86.25 195 TYR A CA 1
ATOM 1636 C C . TYR A 1 195 ? -22.624 12.375 32.793 1.00 86.25 195 TYR A C 1
ATOM 1638 O O . TYR A 1 195 ? -23.209 12.072 33.828 1.00 86.25 195 TYR A O 1
ATOM 1646 N N . LYS A 1 196 ? -21.586 13.220 32.782 1.00 87.12 196 LYS A N 1
ATOM 1647 C CA . LYS A 1 196 ? -21.136 13.928 33.987 1.00 87.12 196 LYS A CA 1
ATOM 1648 C C . LYS A 1 196 ? -22.177 14.936 34.464 1.00 87.12 196 LYS A C 1
ATOM 1650 O O . LYS A 1 196 ? -22.438 14.969 35.658 1.00 87.12 196 LYS A O 1
ATOM 1655 N N . ASP A 1 197 ? -22.767 15.689 33.539 1.00 90.00 197 ASP A N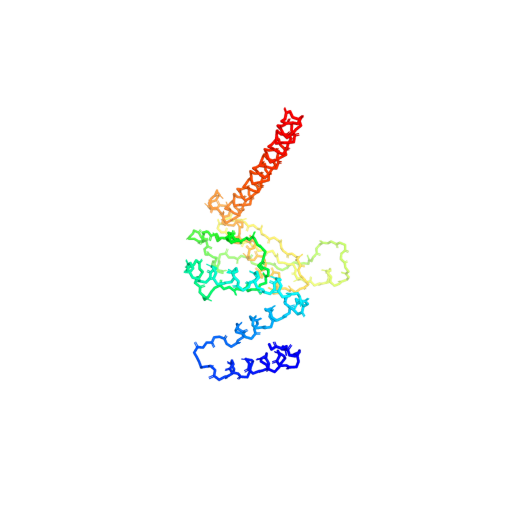 1
ATOM 1656 C CA . ASP A 1 197 ? -23.765 16.715 33.855 1.00 90.00 197 ASP A CA 1
ATOM 1657 C C . ASP A 1 197 ? -25.007 16.080 34.516 1.00 90.00 197 ASP A C 1
ATOM 1659 O O . ASP A 1 197 ? -25.433 16.507 35.587 1.00 90.00 197 ASP A O 1
ATOM 1663 N N . LYS A 1 198 ? -25.489 14.949 33.978 1.00 87.25 198 LYS A N 1
ATOM 1664 C CA . LYS A 1 198 ? -26.592 14.170 34.577 1.00 87.25 198 LYS A CA 1
ATOM 1665 C C . LYS A 1 198 ? -26.289 13.637 35.978 1.00 87.25 198 LYS A C 1
ATOM 1667 O O . LYS A 1 198 ? -27.176 13.600 36.819 1.00 87.25 198 LYS A O 1
ATOM 1672 N N . LEU A 1 199 ? -25.051 13.201 36.227 1.00 82.56 199 LEU A N 1
ATOM 1673 C CA . LEU A 1 199 ? -24.634 12.750 37.560 1.00 82.56 199 LEU A CA 1
ATOM 1674 C C . LEU A 1 199 ? -24.573 13.907 38.563 1.00 82.56 199 LEU A C 1
ATOM 1676 O O . LEU A 1 199 ? -24.832 13.700 39.744 1.00 82.56 199 LEU A O 1
ATOM 1680 N N . SER A 1 200 ? -24.200 15.114 38.125 1.00 81.19 200 SER A N 1
ATOM 1681 C CA . SER A 1 200 ? -24.258 16.289 38.998 1.00 81.19 200 SER A CA 1
ATOM 1682 C C . SER A 1 200 ? -25.689 16.723 39.300 1.00 81.19 200 SER A C 1
ATOM 1684 O O . SER A 1 200 ? -25.944 17.107 40.433 1.00 81.19 200 SER A O 1
ATOM 1686 N N . GLU A 1 201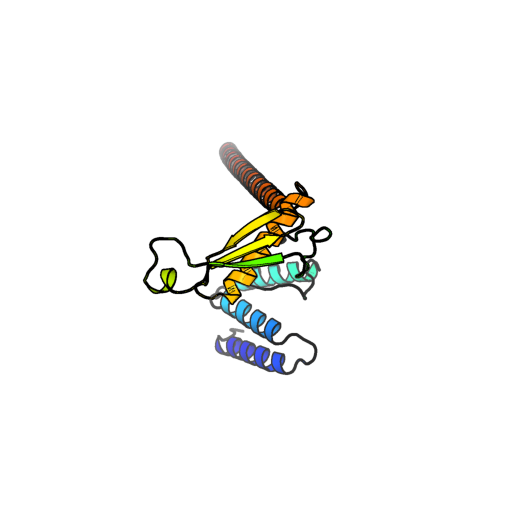 ? -26.611 16.626 38.339 1.00 82.19 201 GLU A N 1
ATOM 1687 C CA . GLU A 1 201 ? -28.033 16.949 38.537 1.00 82.19 201 GLU A CA 1
ATOM 1688 C C . GLU A 1 201 ? -28.688 16.009 39.565 1.00 82.19 201 GLU A C 1
ATOM 1690 O O . GLU A 1 201 ? -29.276 16.489 40.530 1.00 82.19 201 GLU A O 1
ATOM 1695 N N . SER A 1 202 ? -28.480 14.689 39.454 1.00 71.62 202 SER A N 1
ATOM 1696 C CA . SER A 1 202 ? -29.052 13.715 40.401 1.00 71.62 202 SER A CA 1
ATOM 1697 C C . SER A 1 202 ? -28.547 13.890 41.840 1.00 71.62 202 SER A C 1
ATOM 1699 O O . SER A 1 202 ? -29.312 13.763 42.787 1.00 71.62 202 SER A O 1
ATOM 1701 N N . ASN A 1 203 ? -27.268 14.241 42.022 1.00 70.62 203 ASN A N 1
ATOM 1702 C CA . ASN A 1 203 ? -26.703 14.466 43.360 1.00 70.62 203 ASN A CA 1
ATOM 1703 C C . ASN A 1 203 ? -27.240 15.743 44.037 1.00 70.62 203 ASN A C 1
ATOM 1705 O O . ASN A 1 203 ? -27.140 15.879 45.254 1.00 70.62 203 ASN A O 1
ATOM 1709 N N . VAL A 1 204 ? -27.744 16.710 43.261 1.00 69.25 204 VAL A N 1
ATOM 1710 C CA . VAL A 1 204 ? -28.335 17.952 43.788 1.00 69.25 204 VAL A CA 1
ATOM 1711 C C . VAL A 1 204 ? -29.799 17.735 44.178 1.00 69.25 204 VAL A C 1
ATOM 1713 O O . VAL A 1 204 ? -30.257 18.326 45.154 1.00 69.25 204 VAL A O 1
ATOM 1716 N N . GLU A 1 205 ? -30.520 16.875 43.459 1.00 60.69 205 GLU A N 1
ATOM 1717 C CA . GLU A 1 205 ? -31.897 16.484 43.791 1.00 60.69 205 GLU A CA 1
ATOM 1718 C C . GLU A 1 205 ? -31.950 15.685 45.106 1.00 60.69 205 GLU A C 1
ATOM 1720 O O . GLU A 1 205 ? -32.692 16.064 46.010 1.00 60.69 205 GLU A O 1
ATOM 1725 N N . ASP A 1 206 ? -31.063 14.698 45.291 1.00 58.66 206 ASP A N 1
ATOM 1726 C CA . ASP A 1 206 ? -30.989 13.887 46.523 1.00 58.66 206 ASP A CA 1
ATOM 1727 C C . ASP A 1 206 ? -30.676 14.714 47.791 1.00 58.66 206 ASP A C 1
ATOM 1729 O O . ASP A 1 206 ? -31.060 14.339 48.901 1.00 58.66 206 ASP A O 1
ATOM 1733 N N . HIS A 1 207 ? -29.984 15.851 47.648 1.00 57.56 207 HIS A N 1
ATOM 1734 C CA . HIS A 1 207 ? -29.665 16.755 48.760 1.00 57.56 207 HIS A CA 1
ATOM 1735 C C . HIS A 1 207 ? -30.777 17.753 49.106 1.00 57.56 207 HIS A C 1
ATOM 1737 O O . HIS A 1 207 ? -30.737 18.317 50.196 1.00 57.56 207 HIS A O 1
ATOM 1743 N N . ASN A 1 208 ? -31.746 17.980 48.216 1.00 58.41 208 ASN A N 1
ATOM 1744 C CA . ASN A 1 208 ? -32.876 18.882 48.464 1.00 58.41 208 ASN A CA 1
ATOM 1745 C C . ASN A 1 208 ? -34.132 18.147 48.970 1.00 58.41 208 ASN A C 1
ATOM 1747 O O . ASN A 1 208 ? -35.084 18.803 49.387 1.00 58.41 208 ASN A O 1
ATOM 1751 N N . GLU A 1 209 ? -34.145 16.810 48.940 1.00 53.84 209 GLU A N 1
ATOM 1752 C CA . GLU A 1 209 ? -35.249 15.970 49.438 1.00 53.84 209 GLU A CA 1
ATOM 1753 C C . GLU A 1 209 ? -35.044 15.429 50.876 1.00 53.84 209 GLU A C 1
ATOM 1755 O O . GLU A 1 209 ? -35.883 14.670 51.364 1.00 53.84 209 GLU A O 1
ATOM 1760 N N . HIS A 1 210 ? -33.969 15.820 51.575 1.00 48.47 210 HIS A N 1
ATOM 1761 C CA . HIS A 1 210 ? -33.726 15.551 53.010 1.00 48.47 210 HIS A CA 1
ATOM 1762 C C . HIS A 1 210 ? -33.799 16.837 53.840 1.00 48.47 210 HIS A C 1
ATOM 1764 O O . HIS A 1 210 ? -34.277 16.754 54.995 1.00 48.47 210 HIS A O 1
#

Mean predicted aligned error: 15.66 Å

Radius of gyration: 28.83 Å; Cα contacts (8 Å, |Δi|>4): 145; chains: 1; bounding box: 68×55×79 Å

Organism: Sarcoptes scabiei (NCBI:txid52283)

Sequence (210 aa):
MTIARSDILKLYRDLLRYSRQLKYSDIDYINRRIRNEFRAKQNLTESKDIEYYYQIVLILNHRNLIPINRIDCCFLHRSLILCHFIPDKTFLPTLNEKDLEEQFVQGTGPGGQNVNRLQNCVVLKHIPTGIVVKCHQDRFLHRNRSIARQILLQRLDEHLNGENSIKQQKIRYNKTKLELKKLQAEKLRSLKQQYKDKLSESNVEDHNEH